Protein AF-A0A9W6S6W3-F1 (afdb_monomer_lite)

Foldseek 3Di:
DDPDPVVLVVQLVVVCVVFPSQVSVVVSVVVSVQLVVQLVVLVVVLVVLVVLLVLLVVQLVADACACDDDPHHHHHPDPVVSVVSVVVSVVSVVVSVVSVVCSVVSHGDDDQLDPVLVVCCVVVVVVVHDPVRSVVSSVVSNDDDDGDADPPDDAGDPQWGADPVGDIDGDTDDDPPPPVPPDPPDDDDDDDDDDDDDDDDDDDDDDDDDDDDDDDDDD

Sequence (219 aa):
MGHSTDTWAERKRDLTEESSSRWAGSITKATHDQWALSRRAQLAHIQGLKAGIATIAHRLSLPVGEKGTKGSAGGYHTRQEWFTKSRRLRVLEDRLSKEQADWEAGRVRVVRGGKRLARNRHNLQAAQLTEEQWQKRWKAKRWFLAADGESGKKYGNETIRVTPGGEVSPRWRVWPTKRPDRCGHQRRSPGRVAPGRARQPLRRASAVLLRPFRRRPAP

Organism: NCBI:txid478107

Secondary structure (DSSP, 8-state):
----HHHHHHHHHHHHHHS-HHHHHHHHHHHHHHHHHHHHHHHHHHHHHHHHHHHHHHHHHSPTTPPPPTTS--S-SSHHHHHHHHHHHHHHHHHHHHHHHHHHTT-----TT-HHHHHHTT-TTTTT--HHHHHHHHHHHH--------TT-TTB-SSEEE-TTS-EEE----------------------PPP------------------------

Structure (mmCIF, N/CA/C/O backbone):
data_AF-A0A9W6S6W3-F1
#
_entry.id   AF-A0A9W6S6W3-F1
#
loop_
_atom_site.group_PDB
_atom_site.id
_atom_site.type_symbol
_atom_site.label_atom_id
_atom_site.label_alt_id
_atom_site.label_comp_id
_atom_site.label_asym_id
_atom_site.label_entity_id
_atom_site.label_seq_id
_atom_site.pdbx_PDB_ins_code
_atom_site.Cartn_x
_atom_site.Cartn_y
_atom_site.Cartn_z
_atom_site.occupancy
_atom_site.B_iso_or_equiv
_atom_site.auth_seq_id
_atom_site.auth_comp_id
_atom_site.auth_asym_id
_atom_site.auth_atom_id
_atom_site.pdbx_PDB_model_num
ATOM 1 N N . MET A 1 1 ? -6.700 -16.241 -13.853 1.00 45.97 1 MET A N 1
ATOM 2 C CA . MET A 1 1 ? -5.478 -16.246 -14.688 1.00 45.97 1 MET A CA 1
ATOM 3 C C . MET A 1 1 ? -4.287 -16.425 -13.758 1.00 45.97 1 MET A C 1
ATOM 5 O O . MET A 1 1 ? -3.971 -15.503 -13.014 1.00 45.97 1 MET A O 1
ATOM 9 N N . GLY A 1 2 ? -3.712 -17.626 -13.698 1.00 53.78 2 GLY A N 1
ATOM 10 C CA . GLY A 1 2 ? -2.545 -17.888 -12.855 1.00 53.78 2 GLY A CA 1
ATOM 11 C C . GLY A 1 2 ? -1.307 -17.204 -13.433 1.00 53.78 2 GLY A C 1
ATOM 12 O O . GLY A 1 2 ? -1.063 -17.295 -14.630 1.00 53.78 2 GLY A O 1
ATOM 13 N N . HIS A 1 3 ? -0.535 -16.505 -12.603 1.00 63.94 3 HIS A N 1
ATOM 14 C CA . HIS A 1 3 ? 0.798 -16.032 -12.981 1.00 63.94 3 HIS A CA 1
ATOM 15 C C . HIS A 1 3 ? 1.775 -17.215 -12.887 1.00 63.94 3 HIS A C 1
ATOM 17 O O . HIS A 1 3 ? 2.410 -17.405 -11.854 1.00 63.94 3 HIS A O 1
ATOM 23 N N . SER A 1 4 ? 1.851 -18.036 -13.939 1.00 72.44 4 SER A N 1
ATOM 24 C CA . SER A 1 4 ? 2.804 -19.153 -14.054 1.00 72.44 4 SER A CA 1
ATOM 25 C C . SER A 1 4 ? 3.962 -18.818 -15.000 1.00 72.44 4 SER A C 1
ATOM 27 O O . SER A 1 4 ? 3.872 -17.888 -15.809 1.00 72.44 4 SER A O 1
ATOM 29 N N . THR A 1 5 ? 5.042 -19.597 -14.934 1.00 73.00 5 THR A N 1
ATOM 30 C CA . THR A 1 5 ? 6.170 -19.510 -15.876 1.00 73.00 5 THR A CA 1
ATOM 31 C C . THR A 1 5 ? 5.718 -19.724 -17.326 1.00 73.00 5 THR A C 1
ATOM 33 O O . THR A 1 5 ? 6.174 -19.009 -18.217 1.00 73.00 5 THR A O 1
ATOM 36 N N . ASP A 1 6 ? 4.750 -20.612 -17.560 1.00 79.94 6 ASP A N 1
ATOM 37 C CA . ASP A 1 6 ? 4.230 -20.911 -18.902 1.00 79.94 6 ASP A CA 1
ATOM 38 C C . ASP A 1 6 ? 3.478 -19.715 -19.497 1.00 79.94 6 ASP A C 1
ATOM 40 O O . ASP A 1 6 ? 3.786 -19.267 -20.602 1.00 79.94 6 ASP A O 1
ATOM 44 N N . THR A 1 7 ? 2.597 -19.084 -18.707 1.00 81.88 7 THR A N 1
ATOM 45 C CA . THR A 1 7 ? 1.906 -17.849 -19.128 1.00 81.88 7 THR A CA 1
ATOM 46 C C . THR A 1 7 ? 2.866 -16.675 -19.341 1.00 81.88 7 THR A C 1
ATOM 48 O O . THR A 1 7 ? 2.533 -15.695 -20.010 1.00 81.88 7 THR A O 1
ATOM 51 N N . TRP A 1 8 ? 4.059 -16.705 -18.739 1.00 83.12 8 TRP A N 1
ATOM 52 C CA . TRP A 1 8 ? 5.106 -15.719 -19.001 1.00 83.12 8 TRP A CA 1
ATOM 53 C C . TRP A 1 8 ? 5.819 -15.995 -20.330 1.00 83.12 8 TRP A C 1
ATOM 55 O O . TRP A 1 8 ? 6.020 -15.058 -21.106 1.00 83.12 8 TRP A O 1
ATOM 65 N N . ALA A 1 9 ? 6.144 -17.257 -20.617 1.00 84.69 9 ALA A N 1
ATOM 66 C CA . ALA A 1 9 ? 6.767 -17.664 -21.873 1.00 84.69 9 ALA A CA 1
ATOM 67 C C . ALA A 1 9 ? 5.857 -17.409 -23.086 1.00 84.69 9 ALA A C 1
ATOM 69 O O . ALA A 1 9 ? 6.333 -16.913 -24.105 1.00 84.69 9 ALA A O 1
ATOM 70 N N . GLU A 1 10 ? 4.558 -17.691 -22.969 1.00 87.00 10 GLU A N 1
ATOM 71 C CA . GLU A 1 10 ? 3.542 -17.353 -23.979 1.00 87.00 10 GLU A CA 1
ATOM 72 C C . GLU A 1 10 ? 3.511 -15.854 -24.263 1.00 87.00 10 GLU A C 1
ATOM 74 O O . GLU A 1 10 ? 3.856 -15.439 -25.363 1.00 87.00 10 GLU A O 1
ATOM 79 N N . ARG A 1 11 ? 3.272 -15.022 -23.241 1.00 86.81 11 ARG A N 1
ATOM 80 C CA . ARG A 1 11 ? 3.248 -13.560 -23.414 1.00 86.81 11 ARG A CA 1
ATOM 81 C C . ARG A 1 11 ? 4.536 -13.001 -24.008 1.00 86.81 11 ARG A C 1
ATOM 83 O O . ARG A 1 11 ? 4.498 -12.021 -24.743 1.00 86.81 11 ARG A O 1
ATOM 90 N N . LYS A 1 12 ? 5.693 -13.578 -23.664 1.00 87.44 12 LYS A N 1
ATOM 91 C CA . LYS A 1 12 ? 6.977 -13.166 -24.240 1.00 87.44 12 LYS A CA 1
ATOM 92 C C . LYS A 1 12 ? 7.072 -13.530 -25.723 1.00 87.44 12 LYS A C 1
ATOM 94 O O . LYS A 1 12 ? 7.634 -12.730 -26.469 1.00 87.44 12 LYS A O 1
ATOM 99 N N . ARG A 1 13 ? 6.569 -14.698 -26.141 1.00 87.50 13 ARG A N 1
ATOM 100 C CA . ARG A 1 13 ? 6.524 -15.099 -27.557 1.00 87.50 13 ARG A CA 1
ATOM 101 C C . ARG A 1 13 ? 5.662 -14.127 -28.356 1.00 87.50 13 ARG A C 1
ATOM 103 O O . ARG A 1 13 ? 6.197 -13.537 -29.286 1.00 87.50 13 ARG A O 1
ATOM 110 N N . ASP A 1 14 ? 4.447 -13.850 -27.895 1.00 88.06 14 ASP A N 1
ATOM 111 C CA . ASP A 1 14 ? 3.524 -12.914 -28.554 1.00 88.06 14 ASP A CA 1
ATOM 112 C C . ASP A 1 14 ? 4.157 -11.517 -28.699 1.00 88.06 14 ASP A C 1
ATOM 114 O O . ASP A 1 14 ? 4.234 -10.950 -29.784 1.00 88.06 14 ASP A O 1
ATOM 118 N N . LEU A 1 15 ? 4.748 -10.986 -27.619 1.00 86.88 15 LEU A N 1
ATOM 119 C CA . LEU A 1 15 ? 5.461 -9.700 -27.657 1.00 86.88 15 LEU A CA 1
ATOM 120 C C . LEU A 1 15 ? 6.693 -9.708 -28.570 1.00 86.88 15 LEU A C 1
ATOM 122 O O . LEU A 1 15 ? 7.121 -8.646 -29.018 1.00 86.88 15 LEU A O 1
ATOM 126 N N . THR A 1 16 ? 7.310 -10.866 -28.811 1.00 86.56 16 THR A N 1
ATOM 127 C CA . THR A 1 16 ? 8.470 -10.984 -29.708 1.00 86.56 16 THR A CA 1
ATOM 128 C C . THR A 1 16 ? 8.053 -10.937 -31.181 1.00 86.56 16 THR A C 1
ATOM 130 O O . THR A 1 16 ? 8.885 -10.612 -32.022 1.00 86.56 16 THR A O 1
ATOM 133 N N . GLU A 1 17 ? 6.788 -11.202 -31.514 1.00 86.31 17 GLU A N 1
ATOM 134 C CA . GLU A 1 17 ? 6.278 -10.998 -32.877 1.00 86.31 17 GLU A CA 1
ATOM 135 C C . GLU A 1 17 ? 6.187 -9.503 -33.219 1.00 86.31 17 GLU A C 1
ATOM 137 O O . GLU A 1 17 ? 6.491 -9.092 -34.337 1.00 86.31 17 GLU A O 1
ATOM 142 N N . GLU A 1 18 ? 5.851 -8.673 -32.229 1.00 82.06 18 GLU A N 1
ATOM 143 C CA . GLU A 1 18 ? 5.679 -7.223 -32.390 1.00 82.06 18 GLU A CA 1
ATOM 144 C C . GLU A 1 18 ? 6.928 -6.403 -32.010 1.00 82.06 18 GLU A C 1
ATOM 146 O O . GLU A 1 18 ? 7.019 -5.207 -32.295 1.00 82.06 18 GLU A O 1
ATOM 151 N N . SER A 1 19 ? 7.915 -7.014 -31.346 1.00 78.81 19 SER A N 1
ATOM 152 C CA . SER A 1 19 ? 9.103 -6.323 -30.827 1.00 78.81 19 SER A CA 1
ATOM 153 C C . SER A 1 19 ? 10.367 -7.182 -30.919 1.00 78.81 19 SER A C 1
ATOM 155 O O . SER A 1 19 ? 10.345 -8.318 -31.371 1.00 78.81 19 SER A O 1
ATOM 157 N N . SER A 1 20 ? 11.530 -6.656 -30.522 1.00 82.00 20 SER A N 1
ATOM 158 C CA . SER A 1 20 ? 12.716 -7.518 -30.423 1.00 82.00 20 SER A CA 1
ATOM 159 C C . SER A 1 20 ? 12.595 -8.456 -29.218 1.00 82.00 20 SER A C 1
ATOM 161 O O . SER A 1 20 ? 12.059 -8.076 -28.180 1.00 82.00 20 SER A O 1
ATOM 163 N N . SER A 1 21 ? 13.186 -9.650 -29.295 1.00 81.44 21 SER A N 1
ATOM 164 C CA . SER A 1 21 ? 13.196 -10.610 -28.178 1.00 81.44 21 SER A CA 1
ATOM 165 C C . SER A 1 21 ? 13.746 -10.025 -26.866 1.00 81.44 21 SER A C 1
ATOM 167 O O . SER A 1 21 ? 13.316 -10.415 -25.776 1.00 81.44 21 SER A O 1
ATOM 169 N N . ARG A 1 22 ? 14.674 -9.056 -26.950 1.00 80.38 22 ARG A N 1
ATOM 170 C CA . ARG A 1 22 ? 15.220 -8.335 -25.787 1.00 80.38 22 ARG A CA 1
ATOM 171 C C . ARG A 1 22 ? 14.226 -7.314 -25.225 1.00 80.38 22 ARG A C 1
ATOM 173 O O . ARG A 1 22 ? 14.094 -7.235 -24.005 1.00 80.38 22 ARG A O 1
ATOM 180 N N . TRP A 1 23 ? 13.504 -6.583 -26.080 1.00 80.88 23 TRP A N 1
ATOM 181 C CA . TRP A 1 23 ? 12.414 -5.693 -25.654 1.00 80.88 23 TRP A CA 1
ATOM 182 C C . TRP A 1 23 ? 11.272 -6.488 -25.015 1.00 80.88 23 TRP A C 1
ATOM 184 O O . TRP A 1 23 ? 10.887 -6.189 -23.884 1.00 80.88 23 TRP A O 1
ATOM 194 N N . ALA A 1 24 ? 10.817 -7.562 -25.664 1.00 85.62 24 ALA A N 1
ATOM 195 C CA . ALA A 1 24 ? 9.819 -8.481 -25.122 1.00 85.62 24 ALA A CA 1
ATOM 196 C C . ALA A 1 24 ? 10.246 -9.058 -23.760 1.00 85.62 24 ALA A C 1
ATOM 198 O O . ALA A 1 24 ? 9.473 -9.061 -22.798 1.00 85.62 24 ALA A O 1
ATOM 199 N N . GLY A 1 25 ? 11.504 -9.496 -23.639 1.00 85.88 25 GLY A N 1
ATOM 200 C CA . GLY A 1 25 ? 12.071 -9.976 -22.378 1.00 85.88 25 GLY A CA 1
ATOM 201 C C . GLY A 1 25 ? 12.041 -8.921 -21.269 1.00 85.88 25 GLY A C 1
ATOM 202 O O . GLY A 1 25 ? 11.550 -9.200 -20.177 1.00 85.88 25 GLY A O 1
ATOM 203 N N . SER A 1 26 ? 12.504 -7.701 -21.550 1.00 83.12 26 SER A N 1
ATOM 204 C CA . SER A 1 26 ? 12.528 -6.627 -20.550 1.00 83.12 26 SER A CA 1
ATOM 205 C C . SER A 1 26 ? 11.123 -6.193 -20.112 1.00 83.12 26 SER A C 1
ATOM 207 O O . SER A 1 26 ? 10.868 -6.059 -18.914 1.00 83.12 26 SER A O 1
ATOM 209 N N . ILE A 1 27 ? 10.186 -6.042 -21.054 1.00 83.88 27 ILE A N 1
ATOM 210 C CA . ILE A 1 27 ? 8.799 -5.638 -20.770 1.00 83.88 27 ILE A CA 1
ATOM 211 C C . ILE A 1 27 ? 8.088 -6.687 -19.910 1.00 83.88 27 ILE A C 1
ATOM 213 O O . ILE A 1 27 ? 7.445 -6.352 -18.907 1.00 83.88 27 ILE A O 1
ATOM 217 N N . THR A 1 28 ? 8.200 -7.963 -20.287 1.00 87.50 28 THR A N 1
ATOM 218 C CA . THR A 1 28 ? 7.535 -9.048 -19.556 1.00 87.50 28 THR A CA 1
ATOM 219 C C . THR A 1 28 ? 8.124 -9.237 -18.161 1.00 87.50 28 THR A C 1
ATOM 221 O O . THR A 1 28 ? 7.353 -9.379 -17.211 1.00 87.50 28 THR A O 1
ATOM 224 N N . LYS A 1 29 ? 9.454 -9.143 -18.010 1.00 85.38 29 LYS A N 1
ATOM 225 C CA . LYS A 1 29 ? 10.137 -9.151 -16.707 1.00 85.38 29 LYS A CA 1
ATOM 226 C C . LYS A 1 29 ? 9.676 -7.993 -15.824 1.00 85.38 29 LYS A C 1
ATOM 228 O O . LYS A 1 29 ? 9.186 -8.232 -14.728 1.00 85.38 29 LYS A O 1
ATOM 233 N N . ALA A 1 30 ? 9.715 -6.756 -16.325 1.00 85.38 30 ALA A N 1
ATOM 234 C CA . ALA A 1 30 ? 9.278 -5.583 -15.565 1.0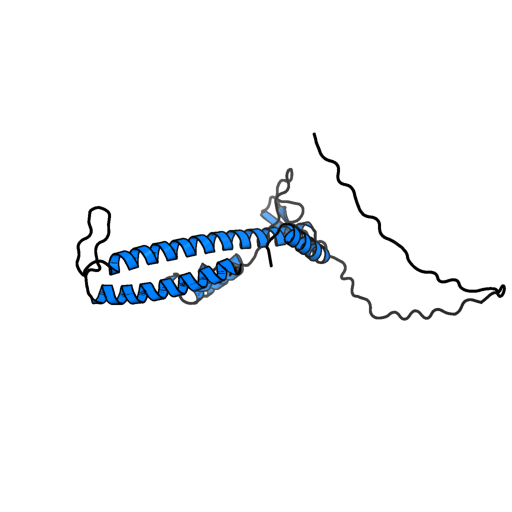0 85.38 30 ALA A CA 1
ATOM 235 C C . ALA A 1 30 ? 7.813 -5.696 -15.104 1.00 85.38 30 ALA A C 1
ATOM 237 O O . ALA A 1 30 ? 7.475 -5.348 -13.973 1.00 85.38 30 ALA A O 1
ATOM 238 N N . THR A 1 31 ? 6.938 -6.225 -15.964 1.00 85.75 31 THR A N 1
ATOM 239 C CA . THR A 1 31 ? 5.526 -6.458 -15.626 1.00 85.75 31 THR A CA 1
ATOM 240 C C . THR A 1 31 ? 5.365 -7.556 -14.571 1.00 85.75 31 THR A C 1
ATOM 242 O O . THR A 1 31 ? 4.546 -7.416 -13.660 1.00 85.75 31 THR A O 1
ATOM 245 N N . HIS A 1 32 ? 6.145 -8.636 -14.668 1.00 87.31 32 HIS A N 1
ATOM 246 C CA . HIS A 1 32 ? 6.160 -9.721 -13.688 1.00 87.31 32 HIS A CA 1
ATOM 247 C C . HIS A 1 32 ? 6.656 -9.238 -12.318 1.00 87.31 32 HIS A C 1
ATOM 249 O O . HIS A 1 32 ? 5.969 -9.431 -11.314 1.00 87.31 32 HIS A O 1
ATOM 255 N N . ASP A 1 33 ? 7.784 -8.528 -12.282 1.00 87.19 33 ASP A N 1
ATOM 256 C CA . ASP A 1 33 ? 8.361 -7.962 -11.061 1.00 87.19 33 ASP A CA 1
ATOM 257 C C . ASP A 1 33 ? 7.391 -6.983 -10.395 1.00 87.19 33 ASP A C 1
ATOM 259 O O . ASP A 1 33 ? 7.177 -7.023 -9.179 1.00 87.19 33 ASP A O 1
ATOM 263 N N . GLN A 1 34 ? 6.733 -6.138 -11.195 1.00 87.25 34 GLN A N 1
ATOM 264 C CA . GLN A 1 34 ? 5.721 -5.211 -10.701 1.00 87.25 34 GLN A CA 1
ATOM 265 C C . GLN A 1 34 ? 4.516 -5.948 -10.102 1.00 87.25 34 GLN A C 1
ATOM 267 O O . GLN A 1 34 ? 3.988 -5.517 -9.068 1.00 87.25 34 GLN A O 1
ATOM 272 N N . TRP A 1 35 ? 4.078 -7.053 -10.710 1.00 88.81 35 TRP A N 1
ATOM 273 C CA . TRP A 1 35 ? 3.018 -7.892 -10.155 1.00 88.81 35 TRP A CA 1
ATOM 274 C C . TRP A 1 35 ? 3.447 -8.521 -8.822 1.00 88.81 35 TRP A C 1
ATOM 276 O O . TRP A 1 35 ? 2.745 -8.361 -7.821 1.00 88.81 35 TRP A O 1
ATOM 286 N N . ALA A 1 36 ? 4.629 -9.142 -8.768 1.00 89.69 36 ALA A N 1
ATOM 287 C CA . ALA A 1 36 ? 5.157 -9.795 -7.569 1.00 89.69 36 ALA A CA 1
ATOM 288 C C . ALA A 1 36 ? 5.360 -8.805 -6.409 1.00 89.69 36 ALA A C 1
ATOM 290 O O . ALA A 1 36 ? 5.004 -9.082 -5.259 1.00 89.69 36 ALA A O 1
ATOM 291 N N . LEU A 1 37 ? 5.887 -7.613 -6.701 1.00 90.56 37 LEU A N 1
ATOM 292 C CA . LEU A 1 37 ? 5.983 -6.519 -5.737 1.00 90.56 37 LEU A CA 1
ATOM 293 C C . LEU A 1 37 ? 4.599 -6.097 -5.228 1.00 90.56 37 LEU A C 1
ATOM 295 O O . LEU A 1 37 ? 4.415 -5.916 -4.025 1.00 90.56 37 LEU A O 1
ATOM 299 N N . SER A 1 38 ? 3.618 -5.970 -6.125 1.00 90.56 38 SER A N 1
ATOM 300 C CA . SER A 1 38 ? 2.258 -5.558 -5.754 1.00 90.56 38 SER A CA 1
ATOM 301 C C . SER A 1 38 ? 1.567 -6.595 -4.868 1.00 90.56 38 SER A C 1
ATOM 303 O O . SER A 1 38 ? 0.896 -6.209 -3.914 1.00 90.56 38 SER A O 1
ATOM 305 N N . ARG A 1 39 ? 1.782 -7.894 -5.117 1.00 92.50 39 ARG A N 1
ATOM 306 C CA . ARG A 1 39 ? 1.299 -8.973 -4.242 1.00 92.50 39 ARG A CA 1
ATOM 307 C C . ARG A 1 39 ? 1.917 -8.873 -2.848 1.00 92.50 39 ARG A C 1
ATOM 309 O O . ARG A 1 39 ? 1.190 -8.801 -1.863 1.00 92.50 39 ARG A O 1
ATOM 316 N N . ARG A 1 40 ? 3.244 -8.768 -2.739 1.00 93.88 40 ARG A N 1
ATOM 317 C CA . ARG A 1 40 ? 3.905 -8.617 -1.428 1.00 93.88 40 ARG A CA 1
ATOM 318 C C . ARG A 1 40 ? 3.392 -7.397 -0.657 1.00 93.88 40 ARG A C 1
ATOM 320 O O . ARG A 1 40 ? 3.101 -7.497 0.531 1.00 93.88 40 ARG A O 1
ATOM 327 N N . ALA A 1 41 ? 3.216 -6.266 -1.341 1.00 92.50 41 ALA A N 1
ATOM 328 C CA . ALA A 1 41 ? 2.668 -5.056 -0.735 1.00 92.50 41 ALA A CA 1
ATOM 329 C C . ALA A 1 41 ? 1.204 -5.219 -0.284 1.00 92.50 41 ALA A C 1
ATOM 331 O O . ALA A 1 41 ? 0.838 -4.713 0.776 1.00 92.50 41 ALA A O 1
ATOM 332 N N . GLN A 1 42 ? 0.371 -5.922 -1.060 1.00 94.25 42 GLN A N 1
ATOM 333 C CA . GLN A 1 42 ? -1.016 -6.222 -0.693 1.00 94.25 42 GLN A CA 1
ATOM 334 C C . GLN A 1 42 ? -1.078 -7.094 0.564 1.00 94.25 42 GLN A C 1
ATOM 336 O O . GLN A 1 42 ? -1.805 -6.762 1.497 1.00 94.25 42 GLN A O 1
ATOM 341 N N . LEU A 1 43 ? -0.256 -8.145 0.638 1.00 95.94 43 LEU A N 1
ATOM 342 C CA . LEU A 1 43 ? -0.178 -9.000 1.821 1.00 95.94 43 LEU A CA 1
ATOM 343 C C . LEU A 1 43 ? 0.262 -8.209 3.060 1.00 95.94 43 LEU A C 1
ATOM 345 O O . LEU A 1 43 ? -0.381 -8.294 4.102 1.00 95.94 43 LEU A O 1
ATOM 349 N N . ALA A 1 44 ? 1.305 -7.383 2.942 1.00 96.62 44 ALA A N 1
ATOM 350 C CA . ALA A 1 44 ? 1.743 -6.516 4.036 1.00 96.62 44 ALA A CA 1
ATOM 351 C C . ALA A 1 44 ? 0.637 -5.541 4.482 1.00 96.62 44 ALA A C 1
ATOM 353 O O . ALA A 1 44 ? 0.461 -5.300 5.677 1.00 96.62 44 ALA A O 1
ATOM 354 N N . HIS A 1 45 ? -0.151 -5.011 3.540 1.00 95.75 45 HIS A N 1
ATOM 355 C CA . HIS A 1 45 ? -1.288 -4.151 3.860 1.00 95.75 45 HIS A CA 1
ATOM 356 C C . HIS A 1 45 ? -2.380 -4.896 4.637 1.00 95.75 45 HIS A C 1
ATOM 358 O O . HIS A 1 45 ? -2.860 -4.370 5.640 1.00 95.75 45 HIS A O 1
ATOM 364 N N . ILE A 1 46 ? -2.723 -6.117 4.216 1.00 97.56 46 ILE A N 1
ATOM 365 C CA . ILE A 1 46 ? -3.670 -6.996 4.917 1.00 97.56 46 ILE A CA 1
ATOM 366 C C . ILE A 1 46 ? -3.197 -7.254 6.350 1.00 97.56 46 ILE A C 1
ATOM 368 O O . ILE A 1 46 ? -3.982 -7.103 7.285 1.00 97.56 46 ILE A O 1
ATOM 372 N N . GLN A 1 47 ? -1.915 -7.573 6.547 1.00 98.19 47 GLN A N 1
ATOM 373 C CA . GLN A 1 47 ? -1.365 -7.788 7.889 1.00 98.19 47 GLN A CA 1
ATOM 374 C C . GLN A 1 47 ? -1.433 -6.520 8.750 1.00 98.19 47 GLN A C 1
ATOM 376 O O . GLN A 1 47 ? -1.843 -6.581 9.907 1.00 98.19 47 GLN A O 1
ATOM 381 N N . GLY A 1 48 ? -1.128 -5.353 8.175 1.00 98.12 48 GLY A N 1
ATOM 382 C CA . GLY A 1 48 ? -1.286 -4.072 8.867 1.00 98.12 48 GLY A CA 1
ATOM 383 C C . GLY A 1 48 ? -2.738 -3.769 9.262 1.00 98.12 48 GLY A C 1
ATOM 384 O O . GLY A 1 48 ? -2.980 -3.259 10.356 1.00 98.12 48 GLY A O 1
ATOM 385 N N . LEU A 1 49 ? -3.713 -4.108 8.409 1.00 98.38 49 LEU A N 1
ATOM 386 C CA . LEU A 1 49 ? -5.139 -3.977 8.729 1.00 98.38 49 LEU A CA 1
ATOM 387 C C . LEU A 1 49 ? -5.539 -4.908 9.876 1.00 98.38 49 LEU A C 1
ATOM 389 O O . LEU A 1 49 ? -6.161 -4.441 10.827 1.00 98.38 49 LEU A O 1
ATOM 393 N N . LYS A 1 50 ? -5.137 -6.185 9.826 1.00 98.50 50 LYS A N 1
ATOM 394 C CA . LYS A 1 50 ? -5.397 -7.165 10.894 1.00 98.50 50 LYS A CA 1
ATOM 395 C C . LYS A 1 50 ? -4.822 -6.711 12.234 1.00 98.50 50 LYS A C 1
ATOM 397 O O . LYS A 1 50 ? -5.542 -6.709 13.227 1.00 98.50 50 LYS A O 1
ATOM 402 N N . ALA A 1 51 ? -3.567 -6.259 12.252 1.00 98.06 51 ALA A N 1
ATOM 403 C CA . ALA A 1 51 ? -2.935 -5.733 13.460 1.00 98.06 51 ALA A CA 1
ATOM 404 C C . ALA A 1 51 ? -3.688 -4.509 14.010 1.00 98.06 51 ALA A C 1
ATOM 406 O O . ALA A 1 51 ? -4.000 -4.454 15.197 1.00 98.06 51 ALA A O 1
ATOM 407 N N . GLY A 1 52 ? -4.051 -3.556 13.144 1.00 97.69 52 GLY A N 1
ATOM 408 C CA . GLY A 1 52 ? -4.808 -2.369 13.546 1.00 97.69 52 GLY A CA 1
ATOM 409 C C . GLY A 1 52 ? -6.206 -2.684 14.093 1.00 97.69 52 GLY A C 1
ATOM 410 O O . GLY A 1 52 ? -6.627 -2.064 15.069 1.00 97.69 52 GLY A O 1
ATOM 411 N N . ILE A 1 53 ? -6.906 -3.650 13.489 1.00 98.38 53 ILE A N 1
ATOM 412 C CA . ILE A 1 53 ? -8.193 -4.172 13.972 1.00 98.38 53 ILE A CA 1
ATOM 413 C C . ILE A 1 53 ? -8.011 -4.797 15.352 1.00 98.38 53 ILE A C 1
ATOM 415 O O . ILE A 1 53 ? -8.714 -4.401 16.274 1.00 98.38 53 ILE A O 1
ATOM 419 N N . ALA A 1 54 ? -7.035 -5.694 15.518 1.00 97.75 54 ALA A N 1
ATOM 420 C CA . ALA A 1 54 ? -6.770 -6.361 16.790 1.00 97.75 54 ALA A CA 1
ATOM 421 C C . ALA A 1 54 ? -6.481 -5.354 17.916 1.00 97.75 54 ALA A C 1
ATOM 423 O O . ALA A 1 54 ? -7.069 -5.446 18.991 1.00 97.75 54 ALA A O 1
ATOM 424 N N . THR A 1 55 ? -5.647 -4.339 17.656 1.00 96.50 55 THR A N 1
ATOM 425 C CA . THR A 1 55 ? -5.358 -3.283 18.637 1.00 96.50 55 THR A CA 1
ATOM 426 C C . THR A 1 55 ? -6.608 -2.496 19.030 1.00 96.50 55 THR A C 1
ATOM 428 O O . THR A 1 55 ? -6.814 -2.224 20.211 1.00 96.50 55 THR A O 1
ATOM 431 N N . ILE A 1 56 ? -7.437 -2.092 18.062 1.00 96.88 56 ILE A N 1
ATOM 432 C CA . ILE A 1 56 ? -8.639 -1.300 18.357 1.00 96.88 56 ILE A CA 1
ATOM 433 C C . ILE A 1 56 ? -9.685 -2.159 19.068 1.00 96.88 56 ILE A C 1
ATOM 435 O O . ILE A 1 56 ? -10.228 -1.715 20.072 1.00 96.88 56 ILE A O 1
ATOM 439 N N . ALA A 1 57 ? -9.936 -3.378 18.590 1.00 97.25 57 ALA A N 1
ATOM 440 C CA . ALA A 1 57 ? -10.890 -4.303 19.193 1.00 97.25 57 ALA A CA 1
ATOM 441 C C . ALA A 1 57 ? -10.528 -4.606 20.653 1.00 97.25 57 ALA A C 1
ATOM 443 O O . ALA A 1 57 ? -11.384 -4.487 21.525 1.00 97.25 57 ALA A O 1
ATOM 444 N N . HIS A 1 58 ? -9.249 -4.883 20.930 1.00 95.50 58 HIS A N 1
ATOM 445 C CA . HIS A 1 58 ? -8.770 -5.099 22.293 1.00 95.50 58 HIS A CA 1
ATOM 446 C C . HIS A 1 58 ? -9.006 -3.879 23.193 1.00 95.50 58 HIS A C 1
ATOM 448 O O . HIS A 1 58 ? -9.538 -4.001 24.288 1.00 95.50 58 HIS A O 1
ATOM 454 N N . ARG A 1 59 ? -8.679 -2.668 22.729 1.00 96.69 59 ARG A N 1
ATOM 455 C CA . ARG A 1 59 ? -8.906 -1.458 23.536 1.00 96.69 59 ARG A CA 1
ATOM 456 C C . ARG A 1 59 ? -10.385 -1.109 23.715 1.00 96.69 59 ARG A C 1
ATOM 458 O O . ARG A 1 59 ? -10.725 -0.440 24.683 1.00 96.69 59 ARG A O 1
ATOM 465 N N . LEU A 1 60 ? -11.256 -1.519 22.790 1.00 96.62 60 LEU A N 1
ATOM 466 C CA . LEU A 1 60 ? -12.705 -1.329 22.909 1.00 96.62 60 LEU A CA 1
ATOM 467 C C . LEU A 1 60 ? -13.348 -2.296 23.908 1.00 96.62 60 LEU A C 1
ATOM 469 O O . LEU A 1 60 ? -14.389 -1.938 24.456 1.00 96.62 60 LEU A O 1
ATOM 473 N N . SER A 1 61 ? -12.761 -3.480 24.137 1.00 95.50 61 SER A N 1
ATOM 474 C CA . SER A 1 61 ? -13.270 -4.453 25.117 1.00 95.50 61 SER A CA 1
ATOM 475 C C . SER A 1 61 ? -12.959 -4.081 26.569 1.00 95.50 61 SER A C 1
ATOM 477 O O . SER A 1 61 ? -13.541 -4.658 27.480 1.00 95.50 61 SER A O 1
ATOM 479 N N . LEU A 1 62 ? -12.045 -3.136 26.785 1.00 96.12 62 LEU A N 1
ATOM 480 C CA . LEU A 1 62 ? -11.678 -2.617 28.101 1.00 96.12 62 LEU A CA 1
ATOM 481 C C . LEU A 1 62 ? -12.619 -1.472 28.524 1.00 96.12 62 LEU A C 1
ATOM 483 O O . LEU A 1 62 ? -13.017 -0.671 27.665 1.00 96.12 62 LEU A O 1
ATOM 487 N N . PRO A 1 63 ? -12.969 -1.336 29.820 1.00 95.06 63 PRO A N 1
ATOM 488 C CA . PRO A 1 63 ? -13.714 -0.189 30.319 1.00 95.06 63 PRO A CA 1
ATOM 489 C C . PRO A 1 63 ? -13.096 1.158 29.926 1.00 95.06 63 PRO A C 1
ATOM 491 O O . PRO A 1 63 ? -11.880 1.356 29.892 1.00 95.06 63 PRO A O 1
ATOM 494 N N . VAL A 1 64 ? -13.965 2.127 29.640 1.00 95.44 64 VAL A N 1
ATOM 495 C CA . VAL A 1 64 ? -13.545 3.496 29.317 1.00 95.44 64 VAL A CA 1
ATOM 496 C C . VAL A 1 64 ? -12.797 4.093 30.510 1.00 95.44 64 VAL A C 1
ATOM 498 O O . VAL A 1 64 ? -13.284 4.054 31.636 1.00 95.44 64 VAL A O 1
ATOM 501 N N . GLY A 1 65 ? -11.625 4.668 30.248 1.00 92.62 65 GLY A N 1
ATOM 502 C CA . GLY A 1 65 ? -10.744 5.242 31.262 1.00 92.62 65 GLY A CA 1
ATOM 503 C C . GLY A 1 65 ? -9.845 4.229 31.976 1.00 92.62 65 GLY A C 1
ATOM 504 O O . GLY A 1 65 ? -9.013 4.649 32.781 1.00 92.62 65 GLY A O 1
ATOM 505 N N . GLU A 1 66 ? -9.959 2.928 31.679 1.00 93.19 66 GLU A N 1
ATOM 506 C CA . GLU A 1 66 ? -9.071 1.924 32.263 1.00 93.19 66 GLU A CA 1
ATOM 507 C C . GLU A 1 66 ? -7.619 2.190 31.855 1.00 93.19 66 GLU A C 1
ATOM 509 O O . GLU A 1 66 ? -7.283 2.322 30.672 1.00 93.19 66 GLU A O 1
ATOM 514 N N . LYS A 1 67 ? -6.742 2.278 32.856 1.00 92.00 67 LYS A N 1
ATOM 515 C CA . LYS A 1 67 ? -5.315 2.495 32.635 1.00 92.00 67 LYS A CA 1
ATOM 516 C C . LYS A 1 67 ? -4.670 1.210 32.129 1.00 92.00 67 LYS A C 1
ATOM 518 O O . LYS A 1 67 ? -4.924 0.127 32.637 1.00 92.00 67 LYS A O 1
ATOM 523 N N . GLY A 1 68 ? -3.797 1.358 31.140 1.00 91.06 68 GLY A N 1
ATOM 524 C CA . GLY A 1 68 ? -2.974 0.254 30.661 1.00 91.06 68 GLY A CA 1
ATOM 525 C C . GLY A 1 68 ? -1.954 -0.204 31.701 1.00 91.06 68 GLY A C 1
ATOM 526 O O . GLY A 1 68 ? -1.575 0.553 32.597 1.00 91.06 68 GLY A O 1
ATOM 527 N N . THR A 1 69 ? -1.473 -1.432 31.547 1.00 90.00 69 THR A N 1
ATOM 528 C CA . THR A 1 69 ? -0.343 -1.965 32.316 1.00 90.00 69 THR A CA 1
ATOM 529 C C . THR A 1 69 ? 0.974 -1.697 31.584 1.00 90.00 69 THR A C 1
ATOM 531 O O . THR A 1 69 ? 0.996 -1.211 30.450 1.00 90.00 69 THR A O 1
ATOM 534 N N . LYS A 1 70 ? 2.110 -1.994 32.226 1.00 84.12 70 LYS A N 1
ATOM 535 C CA . LYS A 1 70 ? 3.442 -1.768 31.650 1.00 84.12 70 LYS A CA 1
ATOM 536 C C . LYS A 1 70 ? 3.629 -2.634 30.390 1.00 84.12 70 LYS A C 1
ATOM 538 O O . LYS A 1 70 ? 3.987 -3.800 30.482 1.00 84.12 70 LYS A O 1
ATOM 543 N N . GLY A 1 71 ? 3.357 -2.050 29.221 1.00 81.19 71 GLY A N 1
ATOM 544 C CA . GLY A 1 71 ? 3.468 -2.698 27.908 1.00 81.19 71 GLY A CA 1
ATOM 545 C C . GLY A 1 71 ? 2.145 -2.940 27.172 1.00 81.19 71 GLY A C 1
ATOM 546 O O . GLY A 1 71 ? 2.188 -3.297 25.998 1.00 81.19 71 GLY A O 1
ATOM 547 N N . SER A 1 72 ? 0.987 -2.700 27.798 1.00 85.31 72 SER A N 1
ATOM 548 C CA . SER A 1 72 ? -0.327 -2.862 27.155 1.00 85.31 72 SER A CA 1
ATOM 549 C C . SER A 1 72 ? -1.156 -1.591 27.266 1.00 85.31 72 SER A C 1
ATOM 551 O O . SER A 1 72 ? -1.277 -0.999 28.336 1.00 85.31 72 SER A O 1
ATOM 553 N N . ALA A 1 73 ? -1.739 -1.155 26.150 1.00 89.00 73 ALA A N 1
ATOM 554 C CA . ALA A 1 73 ? -2.626 -0.000 26.150 1.00 89.00 73 ALA A CA 1
ATOM 555 C C . ALA A 1 73 ? -3.950 -0.351 26.840 1.00 89.00 73 ALA A C 1
ATOM 557 O O . ALA A 1 73 ? -4.567 -1.355 26.501 1.00 89.00 73 ALA A O 1
ATOM 558 N N . GLY A 1 74 ? -4.393 0.503 27.763 1.00 93.31 74 GLY A N 1
ATOM 559 C CA . GLY A 1 74 ? -5.703 0.376 28.396 1.00 93.31 74 GLY A CA 1
ATOM 560 C C . GLY A 1 74 ? -6.848 0.806 27.477 1.00 93.31 74 GLY A C 1
ATOM 561 O O . GLY A 1 74 ? -6.660 1.067 26.275 1.00 93.31 74 GLY A O 1
ATOM 562 N N . GLY A 1 75 ? -8.035 0.928 28.066 1.00 95.56 75 GLY A N 1
ATOM 563 C CA . GLY A 1 75 ? -9.223 1.439 27.394 1.00 95.56 75 GLY A CA 1
ATOM 564 C C . GLY A 1 75 ? -9.025 2.835 26.793 1.00 95.56 75 GLY A C 1
ATOM 565 O O . GLY A 1 75 ? -8.011 3.518 26.980 1.00 95.56 75 GLY A O 1
ATOM 566 N N . TYR A 1 76 ? -9.989 3.276 25.990 1.00 96.19 76 TYR A N 1
ATOM 567 C CA . TYR A 1 76 ? -10.000 4.661 25.507 1.00 96.19 76 TYR A CA 1
ATOM 568 C C . TYR A 1 76 ? -10.342 5.634 26.635 1.00 96.19 76 TYR A C 1
ATOM 570 O O . TYR A 1 76 ? -11.077 5.278 27.553 1.00 96.19 76 TYR A O 1
ATOM 578 N N . HIS A 1 77 ? -9.822 6.862 26.566 1.00 92.88 77 HIS A N 1
ATOM 579 C CA . HIS A 1 77 ? -9.916 7.807 27.684 1.00 92.88 77 HIS A CA 1
ATOM 580 C C . HIS A 1 77 ? -11.340 8.316 27.912 1.00 92.88 77 HIS A C 1
ATOM 582 O O . HIS A 1 77 ? -11.738 8.557 29.047 1.00 92.88 77 HIS A O 1
ATOM 588 N N . THR A 1 78 ? -12.114 8.486 26.838 1.00 96.62 78 THR A N 1
ATOM 589 C CA . THR A 1 78 ? -13.468 9.045 26.894 1.00 96.62 78 THR A CA 1
ATOM 590 C C . THR A 1 78 ? -14.450 8.210 26.080 1.00 96.62 78 THR A C 1
ATOM 592 O O . THR A 1 78 ? -14.072 7.514 25.134 1.00 96.62 78 THR A O 1
ATOM 595 N N . ARG A 1 79 ? -15.749 8.325 26.396 1.00 96.25 79 ARG A N 1
ATOM 596 C CA . ARG A 1 79 ? -16.815 7.683 25.604 1.00 96.25 79 ARG A CA 1
ATOM 597 C C . ARG A 1 79 ? -16.845 8.189 24.159 1.00 96.25 79 ARG A C 1
ATOM 599 O O . ARG A 1 79 ? -17.124 7.417 23.247 1.00 96.25 79 ARG A O 1
ATOM 606 N N . GLN A 1 80 ? -16.524 9.464 23.933 1.00 97.06 80 GLN A N 1
ATOM 607 C CA . GLN A 1 80 ? -16.461 10.042 22.588 1.00 97.06 80 GLN A CA 1
ATOM 608 C C . GLN A 1 80 ? -15.305 9.452 21.767 1.00 97.06 80 GLN A C 1
ATOM 610 O O . GLN A 1 80 ? -15.483 9.134 20.584 1.00 97.06 80 GLN A O 1
ATOM 615 N N . GLU A 1 81 ? -14.130 9.274 22.383 1.00 96.75 81 GLU A N 1
ATOM 616 C CA . GLU A 1 81 ? -13.011 8.586 21.739 1.00 96.75 81 GLU A CA 1
ATOM 617 C C . GLU A 1 81 ? -13.396 7.135 21.434 1.00 96.75 81 GLU A C 1
ATOM 619 O O . GLU A 1 81 ? -13.262 6.707 20.287 1.00 96.75 81 GLU A O 1
ATOM 624 N N . TRP A 1 82 ? -13.961 6.420 22.411 1.00 97.31 82 TRP A N 1
ATOM 625 C CA . TRP A 1 82 ? -14.447 5.049 22.242 1.00 97.31 82 TRP A CA 1
ATOM 626 C C . TRP A 1 82 ? -15.411 4.931 21.050 1.00 97.31 82 TRP A C 1
ATOM 628 O O . TRP A 1 82 ? -15.188 4.118 20.154 1.00 97.31 82 TRP A O 1
ATOM 638 N N . PHE A 1 83 ? -16.413 5.812 20.953 1.00 97.19 83 PHE A N 1
ATOM 639 C CA . PHE A 1 83 ? -17.386 5.813 19.852 1.00 97.19 83 PHE A CA 1
ATOM 640 C C . PHE A 1 83 ? -16.748 6.116 18.487 1.00 97.19 83 PHE A C 1
ATOM 642 O O . PHE A 1 83 ? -17.102 5.545 17.455 1.00 97.19 83 PHE A O 1
ATOM 649 N N . THR A 1 84 ? -15.763 7.011 18.449 1.00 98.00 84 THR A N 1
ATOM 650 C CA . THR A 1 84 ? -15.017 7.285 17.214 1.00 98.00 84 THR A CA 1
ATOM 651 C C . THR A 1 84 ? -14.197 6.066 16.786 1.00 98.00 84 THR A C 1
ATOM 653 O O . THR A 1 84 ? -14.096 5.760 15.594 1.00 98.00 84 THR A O 1
ATOM 656 N N . LYS A 1 85 ? -13.624 5.342 17.750 1.00 97.38 85 LYS A N 1
ATOM 657 C CA . LYS A 1 85 ? -12.795 4.160 17.505 1.00 97.38 85 LYS A CA 1
ATOM 658 C C . LYS A 1 85 ? -13.625 2.935 17.137 1.00 97.38 85 LYS A C 1
ATOM 660 O O . LYS A 1 85 ? -13.185 2.202 16.258 1.00 97.38 85 LYS A O 1
ATOM 665 N N . SER A 1 86 ? -14.827 2.765 17.686 1.00 97.31 86 SER A N 1
ATOM 666 C CA . SER A 1 86 ? -15.757 1.706 17.269 1.00 97.31 86 SER A CA 1
ATOM 667 C C . SER A 1 86 ? -16.204 1.886 15.816 1.00 97.31 86 SER A C 1
ATOM 669 O O . SER A 1 86 ? -16.148 0.946 15.026 1.00 97.31 86 SER A O 1
ATOM 671 N N . ARG A 1 87 ? -16.506 3.120 15.389 1.00 98.12 87 ARG A N 1
ATOM 672 C CA . ARG A 1 87 ? -16.768 3.407 13.967 1.00 98.12 87 ARG A CA 1
ATOM 673 C C . ARG A 1 87 ? -15.540 3.162 13.091 1.00 98.12 87 ARG A C 1
ATOM 675 O O . ARG A 1 87 ? -15.650 2.589 12.008 1.00 98.12 87 ARG A O 1
ATOM 682 N N . ARG A 1 88 ? -14.351 3.558 13.559 1.00 97.88 88 ARG A N 1
ATOM 683 C CA . ARG A 1 88 ? -13.095 3.276 12.848 1.00 97.88 88 ARG A CA 1
ATOM 684 C C . ARG A 1 88 ? -12.841 1.774 12.714 1.00 97.88 88 ARG A C 1
ATOM 686 O O . ARG A 1 88 ? -12.351 1.376 11.660 1.00 97.88 88 ARG A O 1
ATOM 693 N N . LEU A 1 89 ? -13.151 0.970 13.733 1.00 98.25 89 LEU A N 1
ATOM 694 C CA . LEU A 1 89 ? -13.023 -0.487 13.686 1.00 98.25 89 LEU A CA 1
ATOM 695 C C . LEU A 1 89 ? -13.814 -1.040 12.502 1.00 98.25 89 LEU A C 1
ATOM 697 O O . LEU A 1 89 ? -13.224 -1.693 11.644 1.00 98.25 89 LEU A O 1
ATOM 701 N N . ARG A 1 90 ? -15.091 -0.659 12.379 1.00 98.19 90 ARG A N 1
ATOM 702 C CA . ARG A 1 90 ? -15.939 -1.125 11.279 1.00 98.19 90 ARG A CA 1
ATOM 703 C C . ARG A 1 90 ? -15.375 -0.773 9.902 1.00 98.19 90 ARG A C 1
ATOM 705 O O . ARG A 1 90 ? -15.289 -1.618 9.019 1.00 98.19 90 ARG A O 1
ATOM 712 N N . VAL A 1 91 ? -14.891 0.459 9.740 1.00 98.25 91 VAL A N 1
ATOM 713 C CA . VAL A 1 91 ? -14.246 0.898 8.490 1.00 98.25 91 VAL A CA 1
ATOM 714 C C . VAL A 1 91 ? -12.996 0.070 8.167 1.00 98.25 91 VAL A C 1
ATOM 716 O O . VAL A 1 91 ? -12.691 -0.154 6.994 1.00 98.25 91 VAL A O 1
ATOM 719 N N . LEU A 1 92 ? -12.229 -0.355 9.175 1.00 98.38 92 LEU A N 1
ATOM 720 C CA . LEU A 1 92 ? -11.057 -1.204 8.960 1.00 98.38 92 LEU A CA 1
ATOM 721 C C . LEU A 1 92 ? -11.450 -2.638 8.596 1.00 98.38 92 LEU A C 1
ATOM 723 O O . LEU A 1 92 ? -10.815 -3.201 7.707 1.00 98.38 92 LEU A O 1
ATOM 727 N N . GLU A 1 93 ? -12.485 -3.197 9.222 1.00 98.50 93 GLU A N 1
ATOM 728 C CA . GLU A 1 93 ? -13.033 -4.520 8.892 1.00 98.50 93 GLU A CA 1
ATOM 729 C C . GLU A 1 93 ? -13.527 -4.580 7.444 1.00 98.50 93 GLU A C 1
ATOM 731 O O . GLU A 1 93 ? -13.126 -5.470 6.693 1.00 98.50 93 GLU A O 1
ATOM 736 N N . ASP A 1 94 ? -14.305 -3.584 7.011 1.00 98.38 94 ASP A N 1
ATOM 737 C CA . ASP A 1 94 ? -14.806 -3.505 5.634 1.00 98.38 94 ASP A CA 1
ATOM 738 C C . ASP A 1 94 ? -13.648 -3.413 4.623 1.00 98.38 94 ASP A C 1
ATOM 740 O O . ASP A 1 94 ? -13.654 -4.050 3.564 1.00 98.38 94 ASP A O 1
ATOM 744 N N . ARG A 1 95 ? -12.599 -2.648 4.958 1.00 98.00 95 ARG A N 1
ATOM 745 C CA . ARG A 1 95 ? -11.380 -2.556 4.136 1.00 98.00 95 ARG A CA 1
ATOM 746 C C . ARG A 1 95 ? -10.619 -3.874 4.086 1.00 98.00 95 ARG A C 1
ATOM 748 O O . ARG A 1 95 ? -10.141 -4.235 3.012 1.00 98.00 95 ARG A O 1
ATOM 755 N N . LEU A 1 96 ? -10.493 -4.567 5.218 1.00 98.25 96 LEU A N 1
ATOM 756 C CA . LEU A 1 96 ? -9.832 -5.867 5.289 1.00 98.25 96 LEU A CA 1
ATOM 757 C C . LEU A 1 96 ? -10.572 -6.887 4.425 1.00 98.25 96 LEU A C 1
ATOM 759 O O . LEU A 1 96 ? -9.932 -7.546 3.612 1.00 98.25 96 LEU A O 1
ATOM 763 N N . SER A 1 97 ? -11.899 -6.957 4.546 1.00 98.12 97 SER A N 1
ATOM 764 C CA . SER A 1 97 ? -12.745 -7.840 3.737 1.00 98.12 97 SER A CA 1
ATOM 765 C C . SER A 1 97 ? -12.524 -7.610 2.238 1.00 98.12 97 SER A C 1
ATOM 767 O O . SER A 1 97 ? -12.231 -8.542 1.488 1.00 98.12 97 SER A O 1
ATOM 769 N N . LYS A 1 98 ? -12.534 -6.344 1.803 1.00 96.69 98 LYS A N 1
ATOM 770 C CA . LYS A 1 98 ? -12.294 -5.990 0.400 1.00 96.69 98 LYS A CA 1
ATOM 771 C C . LYS A 1 98 ? -10.901 -6.385 -0.096 1.00 96.69 98 LYS A C 1
ATOM 773 O O . LYS A 1 98 ? -10.776 -6.916 -1.197 1.00 96.69 98 LYS A O 1
ATOM 778 N N . GLU A 1 99 ? -9.854 -6.098 0.676 1.00 96.62 99 GLU A N 1
ATOM 779 C CA . GLU A 1 99 ? -8.482 -6.432 0.269 1.00 96.62 99 GLU A CA 1
ATOM 780 C C . GLU A 1 99 ? -8.219 -7.941 0.299 1.00 96.62 99 GLU A C 1
ATOM 782 O O . GLU A 1 99 ? -7.477 -8.439 -0.544 1.00 96.62 99 GLU A O 1
ATOM 787 N N . GLN A 1 100 ? -8.861 -8.676 1.209 1.00 97.12 100 GLN A N 1
ATOM 788 C CA . GLN A 1 100 ? -8.804 -10.135 1.264 1.00 97.12 100 GLN A CA 1
ATOM 789 C C . GLN A 1 100 ? -9.485 -10.763 0.036 1.00 97.12 100 GLN A C 1
ATOM 791 O O . GLN A 1 100 ? -8.887 -11.615 -0.620 1.00 97.12 100 GLN A O 1
ATOM 796 N N . ALA A 1 101 ? -10.661 -10.263 -0.355 1.00 96.50 101 ALA A N 1
ATOM 797 C CA . ALA A 1 101 ? -11.336 -10.691 -1.579 1.00 96.50 101 ALA A CA 1
ATOM 798 C C . ALA A 1 101 ? -10.504 -10.384 -2.841 1.00 96.50 101 ALA A C 1
ATOM 800 O O . ALA A 1 101 ? -10.368 -11.228 -3.727 1.00 96.50 101 ALA A O 1
ATOM 801 N N . ASP A 1 102 ? -9.892 -9.195 -2.924 1.00 94.81 102 ASP A N 1
ATOM 802 C CA . ASP A 1 102 ? -8.979 -8.858 -4.024 1.00 94.81 102 ASP A CA 1
ATOM 803 C C . ASP A 1 102 ? -7.725 -9.768 -4.011 1.00 94.81 102 ASP A C 1
ATOM 805 O O . ASP A 1 102 ? -7.235 -10.159 -5.076 1.00 94.81 102 ASP A O 1
ATOM 809 N N . TRP A 1 103 ? -7.209 -10.138 -2.831 1.00 93.94 103 TRP A N 1
ATOM 810 C CA . TRP A 1 103 ? -6.070 -11.050 -2.686 1.00 93.94 103 TRP A CA 1
ATOM 811 C C . TRP A 1 103 ? -6.385 -12.461 -3.190 1.00 93.94 103 TRP A C 1
ATOM 813 O O . TRP A 1 103 ? -5.588 -13.011 -3.960 1.00 93.94 103 TRP A O 1
ATOM 823 N N . GLU A 1 104 ? -7.530 -13.015 -2.794 1.00 94.19 104 GLU A N 1
ATOM 824 C CA . GLU A 1 104 ? -8.023 -14.338 -3.201 1.00 94.19 104 GLU A CA 1
ATOM 825 C C . GLU A 1 104 ? -8.332 -14.391 -4.698 1.00 94.19 104 GLU A C 1
ATOM 827 O O . GLU A 1 104 ? -7.924 -15.325 -5.384 1.00 94.19 104 GLU A O 1
ATOM 832 N N . ALA A 1 105 ? -8.927 -13.327 -5.243 1.00 93.38 105 ALA A N 1
ATOM 833 C CA . ALA A 1 105 ? -9.171 -13.189 -6.677 1.00 93.38 105 ALA A CA 1
ATOM 834 C C . ALA A 1 105 ? -7.888 -12.971 -7.511 1.00 93.38 105 ALA A C 1
ATOM 836 O O . ALA A 1 105 ? -7.958 -12.860 -8.737 1.00 93.38 105 ALA A O 1
ATOM 837 N N . GLY A 1 106 ? -6.714 -12.844 -6.879 1.00 91.06 106 GLY A N 1
ATOM 838 C CA . GLY A 1 106 ? -5.455 -12.554 -7.573 1.00 91.06 106 GLY A CA 1
ATOM 839 C C . GLY A 1 106 ? -5.399 -11.152 -8.194 1.00 91.06 106 GLY A C 1
ATOM 840 O O . GLY A 1 106 ? -4.570 -10.894 -9.071 1.00 91.06 106 GLY A O 1
ATOM 841 N N . ARG A 1 107 ? -6.277 -10.233 -7.771 1.00 91.75 107 ARG A N 1
ATOM 842 C CA . ARG A 1 107 ? -6.415 -8.900 -8.360 1.00 91.75 107 ARG A CA 1
ATOM 843 C C . ARG A 1 107 ? -5.378 -7.945 -7.775 1.00 91.75 107 ARG A C 1
ATOM 845 O O . ARG A 1 107 ? -5.415 -7.606 -6.596 1.00 91.75 107 ARG A O 1
ATOM 852 N N . VAL A 1 108 ? -4.494 -7.432 -8.630 1.00 89.75 108 VAL A N 1
ATOM 853 C CA . VAL A 1 108 ? -3.537 -6.375 -8.269 1.00 89.75 108 VAL A CA 1
ATOM 854 C C . VAL A 1 108 ? -3.936 -5.037 -8.884 1.00 89.75 108 VAL A C 1
ATOM 856 O O . VAL A 1 108 ? -4.360 -4.961 -10.035 1.00 89.75 108 VAL A O 1
ATOM 859 N N . ARG A 1 109 ? -3.770 -3.951 -8.123 1.00 86.88 109 ARG A N 1
ATOM 860 C CA . ARG A 1 109 ? -3.962 -2.579 -8.617 1.00 86.88 109 ARG A CA 1
ATOM 861 C C . ARG A 1 109 ? -2.609 -1.900 -8.766 1.00 86.88 109 ARG A C 1
ATOM 863 O O . ARG A 1 109 ? -1.998 -1.499 -7.775 1.00 86.88 109 ARG A O 1
ATOM 870 N N . VAL A 1 110 ? -2.158 -1.754 -10.006 1.00 85.50 110 VAL A N 1
ATOM 871 C CA . VAL A 1 110 ? -0.880 -1.118 -10.338 1.00 85.50 110 VAL A CA 1
ATOM 872 C C . VAL A 1 110 ? -1.128 0.294 -10.852 1.00 85.50 110 VAL A C 1
ATOM 874 O O . VAL A 1 110 ? -1.994 0.526 -11.690 1.00 85.50 110 VAL A O 1
ATOM 877 N N . VAL A 1 111 ? -0.342 1.249 -10.359 1.00 87.06 111 VAL A N 1
ATOM 878 C CA . VAL A 1 111 ? -0.373 2.639 -10.819 1.00 87.06 111 VAL A CA 1
ATOM 879 C C . VAL A 1 111 ? 0.992 2.982 -11.397 1.00 87.06 111 VAL A C 1
ATOM 881 O O . VAL A 1 111 ? 1.956 3.168 -10.652 1.00 87.06 111 VAL A O 1
ATOM 884 N N . ARG A 1 112 ? 1.080 3.083 -12.728 1.00 83.06 112 ARG A N 1
ATOM 885 C CA . ARG A 1 112 ? 2.302 3.529 -13.413 1.00 83.06 112 ARG A CA 1
ATOM 886 C C . ARG A 1 112 ? 2.633 4.959 -12.982 1.00 83.06 112 ARG A C 1
ATOM 888 O O . ARG A 1 112 ? 1.774 5.835 -13.049 1.00 83.06 112 ARG A O 1
ATOM 895 N N . GLY A 1 113 ? 3.870 5.184 -12.546 1.00 82.44 113 GLY A N 1
ATOM 896 C CA . GLY A 1 113 ? 4.296 6.445 -11.928 1.00 82.44 113 GLY A CA 1
ATOM 897 C C . GLY A 1 113 ? 4.142 6.485 -10.401 1.00 82.44 113 GLY A C 1
ATOM 898 O O . GLY A 1 113 ? 4.630 7.413 -9.762 1.00 82.44 113 GLY A O 1
ATOM 899 N N . GLY A 1 114 ? 3.532 5.459 -9.798 1.00 86.75 114 GLY A N 1
ATOM 900 C CA . GLY A 1 114 ? 3.456 5.264 -8.351 1.00 86.75 114 GLY A CA 1
ATOM 901 C C . GLY A 1 114 ? 2.152 5.757 -7.717 1.00 86.75 114 GLY A C 1
ATOM 902 O O . GLY A 1 114 ? 1.703 6.884 -7.918 1.00 86.75 114 GLY A O 1
ATOM 903 N N . LYS A 1 115 ? 1.566 4.916 -6.854 1.00 87.81 115 LYS A N 1
ATOM 904 C CA . LYS A 1 115 ? 0.289 5.183 -6.164 1.00 87.81 115 LYS A CA 1
ATOM 905 C C . LYS A 1 115 ? 0.321 6.455 -5.305 1.00 87.81 115 LYS A C 1
ATOM 907 O O . LYS A 1 115 ? -0.687 7.147 -5.210 1.00 87.81 115 LYS A O 1
ATOM 912 N N . ARG A 1 116 ? 1.462 6.771 -4.674 1.00 88.44 116 ARG A N 1
ATOM 913 C CA . ARG A 1 116 ? 1.620 7.967 -3.824 1.00 88.44 116 ARG A CA 1
ATOM 914 C C . ARG A 1 116 ? 1.472 9.254 -4.634 1.00 88.44 116 ARG A C 1
ATOM 916 O O . ARG A 1 116 ? 0.688 10.107 -4.247 1.00 88.44 116 ARG A O 1
ATOM 923 N N . LEU A 1 117 ? 2.159 9.361 -5.774 1.00 90.81 117 LEU A N 1
ATOM 924 C CA . LEU A 1 117 ? 2.043 10.532 -6.646 1.00 90.81 117 LEU A CA 1
ATOM 925 C C . LEU A 1 117 ? 0.615 10.692 -7.173 1.00 90.81 117 LEU A C 1
ATOM 927 O O . LEU A 1 117 ? 0.085 11.794 -7.109 1.00 90.81 117 LEU A O 1
ATOM 931 N N . ALA A 1 118 ? -0.041 9.607 -7.594 1.00 91.44 118 ALA A N 1
ATOM 932 C CA . ALA A 1 118 ? -1.439 9.673 -8.025 1.00 91.44 118 ALA A CA 1
ATOM 933 C C . ALA A 1 118 ? -2.368 10.227 -6.932 1.00 91.44 118 ALA A C 1
ATOM 935 O O . ALA A 1 118 ? -3.165 11.116 -7.200 1.00 91.44 118 ALA A O 1
ATOM 936 N N . ARG A 1 119 ? -2.230 9.761 -5.682 1.00 90.56 119 ARG A N 1
ATOM 937 C CA . ARG A 1 119 ? -3.040 10.271 -4.561 1.00 90.56 119 ARG A CA 1
ATOM 938 C C . ARG A 1 119 ? -2.751 11.733 -4.236 1.00 90.56 119 ARG A C 1
ATOM 940 O O . ARG A 1 119 ? -3.684 12.487 -3.985 1.00 90.56 119 ARG A O 1
ATOM 947 N N . ASN A 1 120 ? -1.479 12.130 -4.262 1.00 92.44 120 ASN A N 1
ATOM 948 C CA . ASN A 1 120 ? -1.073 13.503 -3.964 1.00 92.44 120 ASN A CA 1
ATOM 949 C C . ASN A 1 120 ? -1.704 14.522 -4.923 1.00 92.44 120 ASN A C 1
ATOM 951 O O . ASN A 1 120 ? -1.855 15.674 -4.539 1.00 92.44 120 ASN A O 1
ATOM 955 N N . ARG A 1 121 ? -2.126 14.116 -6.131 1.00 92.62 121 ARG A N 1
ATOM 956 C CA . ARG A 1 121 ? -2.798 15.012 -7.086 1.00 92.62 121 ARG A CA 1
ATOM 957 C C . ARG A 1 121 ? -4.046 15.685 -6.513 1.00 92.62 121 ARG A C 1
ATOM 959 O O . ARG A 1 121 ? -4.362 16.802 -6.911 1.00 92.62 121 ARG A O 1
ATOM 966 N N . HIS A 1 122 ? -4.747 15.008 -5.606 1.00 91.94 122 HIS A N 1
ATOM 967 C CA . HIS A 1 122 ? -5.955 15.527 -4.964 1.00 91.94 122 HIS A CA 1
ATOM 968 C C . HIS A 1 122 ? -5.659 16.324 -3.684 1.00 91.94 122 HIS A C 1
ATOM 970 O O . HIS A 1 122 ? -6.571 16.894 -3.106 1.00 91.94 122 HIS A O 1
ATOM 976 N N . ASN A 1 123 ? -4.403 16.346 -3.225 1.00 92.38 123 ASN A N 1
ATOM 977 C CA . ASN A 1 123 ? -3.972 16.996 -1.986 1.00 92.38 123 ASN A CA 1
ATOM 978 C C . ASN A 1 123 ? -2.559 17.576 -2.152 1.00 92.38 123 ASN A C 1
ATOM 980 O O . ASN A 1 123 ? -1.612 17.211 -1.453 1.00 92.38 123 ASN A O 1
ATOM 984 N N . LEU A 1 124 ? -2.414 18.462 -3.139 1.00 94.19 124 LEU A N 1
ATOM 985 C CA . LEU A 1 124 ? -1.125 19.029 -3.535 1.00 94.19 124 LEU A CA 1
ATOM 986 C C . LEU A 1 124 ? -0.496 19.891 -2.431 1.00 94.19 124 LEU A C 1
ATOM 988 O O . LEU A 1 124 ? 0.701 19.767 -2.180 1.00 94.19 124 LEU A O 1
ATOM 992 N N . GLN A 1 125 ? -1.308 20.666 -1.705 1.00 92.06 125 GLN A N 1
ATOM 993 C CA . GLN A 1 125 ? -0.851 21.495 -0.585 1.00 92.06 125 GLN A CA 1
ATOM 994 C C . GLN A 1 125 ? -0.241 20.646 0.540 1.00 92.06 125 GLN A C 1
ATOM 996 O O . GLN A 1 125 ? 0.889 20.887 0.954 1.00 92.06 125 GLN A O 1
ATOM 1001 N N . ALA A 1 126 ? -0.940 19.593 0.978 1.00 92.62 126 ALA A N 1
ATOM 1002 C CA . ALA A 1 126 ? -0.430 18.667 1.992 1.00 92.62 126 ALA A CA 1
ATOM 1003 C C . ALA A 1 126 ? 0.818 17.900 1.516 1.00 92.62 126 ALA A C 1
ATOM 1005 O O . ALA A 1 126 ? 1.654 17.494 2.319 1.00 92.62 126 ALA A O 1
ATOM 1006 N N . ALA A 1 127 ? 0.951 17.699 0.202 1.00 90.69 127 ALA A N 1
ATOM 1007 C CA . ALA A 1 127 ? 2.124 17.094 -0.413 1.00 90.69 127 ALA A CA 1
ATOM 1008 C C . ALA A 1 127 ? 3.270 18.085 -0.685 1.00 90.69 127 ALA A C 1
ATOM 1010 O O . ALA A 1 127 ? 4.307 17.637 -1.176 1.00 90.69 127 ALA A O 1
ATOM 1011 N N . GLN A 1 128 ? 3.085 19.380 -0.391 1.00 94.12 128 GLN A N 1
ATOM 1012 C CA . GLN A 1 128 ? 4.032 20.463 -0.679 1.00 94.12 128 GLN A CA 1
ATOM 1013 C C . GLN A 1 128 ? 4.497 20.457 -2.146 1.00 94.12 128 GLN A C 1
ATOM 1015 O O . GLN A 1 128 ? 5.688 20.521 -2.449 1.00 94.12 128 GLN A O 1
ATOM 1020 N N . LEU A 1 129 ? 3.546 20.309 -3.072 1.00 94.31 129 LEU A N 1
ATOM 1021 C CA . LEU A 1 129 ? 3.800 20.303 -4.512 1.00 94.31 129 LEU A CA 1
ATOM 1022 C C . LEU A 1 129 ? 2.899 21.305 -5.214 1.00 94.31 129 LEU A C 1
ATOM 1024 O O . LEU A 1 129 ? 1.710 21.379 -4.919 1.00 94.31 129 LEU A O 1
ATOM 1028 N N . THR A 1 130 ? 3.438 21.997 -6.214 1.00 96.31 130 THR A N 1
ATOM 1029 C CA . THR A 1 130 ? 2.595 22.654 -7.219 1.00 96.31 130 THR A CA 1
ATOM 1030 C C . THR A 1 130 ? 2.072 21.626 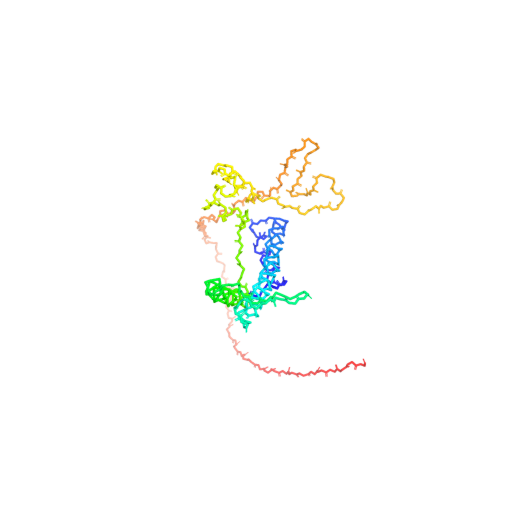-8.224 1.00 96.31 130 THR A C 1
ATOM 1032 O O . THR A 1 130 ? 2.612 20.518 -8.354 1.00 96.31 130 THR A O 1
ATOM 1035 N N . GLU A 1 131 ? 1.020 21.978 -8.964 1.00 96.06 131 GLU A N 1
ATOM 1036 C CA . GLU A 1 131 ? 0.492 21.111 -10.019 1.00 96.06 131 GLU A CA 1
ATOM 1037 C C . GLU A 1 131 ? 1.536 20.829 -11.109 1.00 96.06 131 GLU A C 1
ATOM 1039 O O . GLU A 1 131 ? 1.703 19.681 -11.518 1.00 96.06 131 GLU A O 1
ATOM 1044 N N . GLU A 1 132 ? 2.301 21.837 -11.524 1.00 96.56 132 GLU A N 1
ATOM 1045 C CA . GLU A 1 132 ? 3.350 21.701 -12.539 1.00 96.56 132 GLU A CA 1
ATOM 1046 C C . GLU A 1 132 ? 4.474 20.765 -12.083 1.00 96.56 132 GLU A C 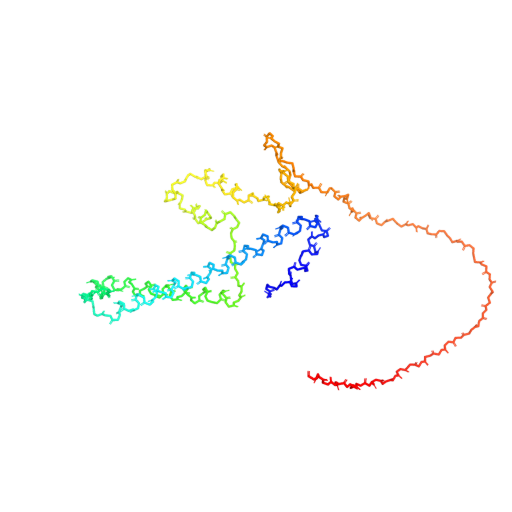1
ATOM 1048 O O . GLU A 1 132 ? 4.893 19.861 -12.815 1.00 96.56 132 GLU A O 1
ATOM 1053 N N . GLN A 1 133 ? 4.937 20.924 -10.837 1.00 95.31 133 GLN A N 1
ATOM 1054 C CA . GLN A 1 133 ? 5.939 20.040 -10.242 1.00 95.31 133 GLN A CA 1
ATOM 1055 C C . GLN A 1 133 ? 5.419 18.605 -10.158 1.00 95.31 133 GLN A C 1
ATOM 1057 O O . GLN A 1 133 ? 6.149 17.657 -10.473 1.00 95.31 133 GLN A O 1
ATOM 1062 N N . TRP A 1 134 ? 4.156 18.433 -9.760 1.00 95.69 134 TRP A N 1
ATOM 1063 C CA . TRP A 1 134 ? 3.500 17.135 -9.769 1.00 95.69 134 TRP A CA 1
ATOM 1064 C C . TRP A 1 134 ? 3.445 16.551 -11.183 1.00 95.69 134 TRP A C 1
ATOM 1066 O O . TRP A 1 134 ? 3.849 15.404 -11.368 1.00 95.69 134 TRP A O 1
ATOM 1076 N N . GLN A 1 135 ? 3.027 17.324 -12.188 1.00 94.75 135 GLN A N 1
ATOM 1077 C CA . GLN A 1 135 ? 2.879 16.865 -13.569 1.00 94.75 135 GLN A CA 1
ATOM 1078 C C . GLN A 1 135 ? 4.230 16.467 -14.167 1.00 94.75 135 GLN A C 1
ATOM 1080 O O . GLN A 1 135 ? 4.335 15.407 -14.791 1.00 94.75 135 GLN A O 1
ATOM 1085 N N . LYS A 1 136 ? 5.283 17.261 -13.931 1.00 94.38 136 LYS A N 1
ATOM 1086 C CA . LYS A 1 136 ? 6.657 16.952 -14.349 1.00 94.38 136 LYS A CA 1
ATOM 1087 C C . LYS A 1 136 ? 7.134 15.642 -13.727 1.00 94.38 136 LYS A C 1
ATOM 1089 O O . LYS A 1 136 ? 7.586 14.750 -14.446 1.00 94.38 136 LYS A O 1
ATOM 1094 N N . ARG A 1 137 ? 6.974 15.480 -12.406 1.00 92.69 137 ARG A N 1
ATOM 1095 C CA . ARG A 1 137 ? 7.338 14.241 -11.693 1.00 92.69 137 ARG A CA 1
ATOM 1096 C C . ARG A 1 137 ? 6.507 13.047 -12.159 1.00 92.69 137 ARG A C 1
ATOM 1098 O O . ARG A 1 137 ? 7.048 11.956 -12.312 1.00 92.69 137 ARG A O 1
ATOM 1105 N N . TRP A 1 138 ? 5.215 13.242 -12.397 1.00 92.19 138 TRP A N 1
ATOM 1106 C CA . TRP A 1 138 ? 4.291 12.211 -12.854 1.00 92.19 138 TRP A CA 1
ATOM 1107 C C . TRP A 1 138 ? 4.639 11.716 -14.256 1.00 92.19 138 TRP A C 1
ATOM 1109 O O . TRP A 1 138 ? 4.747 10.507 -14.460 1.00 92.19 138 TRP A O 1
ATOM 1119 N N . LYS A 1 139 ? 4.887 12.632 -15.203 1.00 92.19 139 LYS A N 1
ATOM 1120 C CA . LYS A 1 139 ? 5.385 12.299 -16.543 1.00 92.19 139 LYS A CA 1
ATOM 1121 C C . LYS A 1 139 ? 6.714 11.553 -16.426 1.00 92.19 139 LYS A C 1
ATOM 1123 O O . LYS A 1 139 ? 6.781 10.405 -16.851 1.00 92.19 139 LYS A O 1
ATOM 1128 N N . ALA A 1 140 ? 7.709 12.124 -15.746 1.00 90.06 140 ALA A N 1
ATOM 1129 C CA . ALA A 1 140 ? 9.033 11.517 -15.601 1.00 90.06 140 ALA A CA 1
ATOM 1130 C C . ALA A 1 140 ? 8.990 10.104 -14.989 1.00 90.06 140 ALA A C 1
ATOM 1132 O O . ALA A 1 140 ? 9.582 9.181 -15.531 1.00 90.06 140 ALA A O 1
ATOM 1133 N N . LYS A 1 141 ? 8.229 9.883 -13.909 1.00 87.25 141 LYS A N 1
ATOM 1134 C CA . LYS A 1 141 ? 8.099 8.556 -13.272 1.00 87.25 141 LYS A CA 1
ATOM 1135 C C . LYS A 1 141 ? 7.377 7.523 -14.138 1.00 87.25 141 LYS A C 1
ATOM 1137 O O . LYS A 1 141 ? 7.451 6.330 -13.848 1.00 87.25 141 LYS A O 1
ATOM 1142 N N . ARG A 1 142 ? 6.627 7.957 -15.153 1.00 87.12 142 ARG A N 1
ATOM 1143 C CA . ARG A 1 142 ? 5.978 7.062 -16.119 1.00 87.12 142 ARG A CA 1
ATOM 1144 C C . ARG A 1 142 ? 6.878 6.757 -17.306 1.00 87.12 142 ARG A C 1
ATOM 1146 O O . ARG A 1 142 ? 6.628 5.748 -17.968 1.00 87.12 142 ARG A O 1
ATOM 1153 N N . TRP A 1 143 ? 7.891 7.576 -17.570 1.00 82.56 143 TRP A N 1
ATOM 1154 C CA . TRP A 1 143 ? 8.905 7.268 -18.567 1.00 82.56 143 TRP A CA 1
ATOM 1155 C C . TRP A 1 143 ? 9.735 6.100 -18.037 1.00 82.56 143 TRP A C 1
ATOM 1157 O O . TRP A 1 143 ? 10.302 6.158 -16.950 1.00 82.56 143 TRP A O 1
ATOM 1167 N N . PHE A 1 144 ? 9.707 4.995 -18.772 1.00 69.25 144 PHE A N 1
ATOM 1168 C CA . PHE A 1 144 ? 10.399 3.767 -18.415 1.00 69.25 144 PHE A CA 1
ATOM 1169 C C . PHE A 1 144 ? 11.105 3.266 -19.664 1.00 69.25 144 PHE A C 1
ATOM 1171 O O . PHE A 1 144 ? 10.454 2.998 -20.673 1.00 69.25 144 PHE A O 1
ATOM 1178 N N . LEU A 1 145 ? 12.426 3.169 -19.576 1.00 68.31 145 LEU A N 1
ATOM 1179 C CA . LEU A 1 145 ? 13.280 2.547 -20.569 1.00 68.31 145 LEU A CA 1
ATOM 1180 C C . LEU A 1 145 ? 14.291 1.715 -19.782 1.00 68.31 145 LEU A C 1
ATOM 1182 O O . LEU A 1 145 ? 15.183 2.267 -19.144 1.00 68.31 145 LEU A O 1
ATOM 1186 N N . ALA A 1 146 ? 14.095 0.403 -19.749 1.00 70.12 146 ALA A N 1
ATOM 1187 C CA . ALA A 1 146 ? 15.014 -0.514 -19.094 1.00 70.12 146 ALA A CA 1
ATOM 1188 C C . ALA A 1 146 ? 15.462 -1.563 -20.101 1.00 70.12 146 ALA A C 1
ATOM 1190 O O . ALA A 1 146 ? 14.691 -1.987 -20.959 1.00 70.12 146 ALA A O 1
ATOM 1191 N N . ALA A 1 147 ? 16.715 -1.979 -19.984 1.00 68.00 147 ALA A N 1
ATOM 1192 C CA . ALA A 1 147 ? 17.228 -3.155 -20.653 1.00 68.00 147 ALA A CA 1
ATOM 1193 C C . ALA A 1 147 ? 18.311 -3.764 -19.755 1.00 68.00 147 ALA A C 1
ATOM 1195 O O . ALA A 1 147 ? 19.119 -3.035 -19.184 1.00 68.00 147 ALA A O 1
ATOM 1196 N N . ASP A 1 148 ? 18.302 -5.087 -19.600 1.00 66.75 148 ASP A N 1
ATOM 1197 C CA . ASP A 1 148 ? 19.227 -5.778 -18.695 1.00 66.75 148 ASP A CA 1
ATOM 1198 C C . ASP A 1 148 ? 20.680 -5.641 -19.179 1.00 66.75 148 ASP A C 1
ATOM 1200 O O . ASP A 1 148 ? 20.960 -5.869 -20.357 1.00 66.75 148 ASP A O 1
ATOM 1204 N N . GLY A 1 149 ? 21.608 -5.294 -18.282 1.00 64.62 149 GLY A N 1
ATOM 1205 C CA . GLY A 1 149 ? 23.040 -5.240 -18.595 1.00 64.62 149 GLY A CA 1
ATOM 1206 C C . GLY A 1 149 ? 23.562 -6.576 -19.133 1.00 64.62 149 GLY A C 1
ATOM 1207 O O . GLY A 1 149 ? 23.044 -7.640 -18.795 1.00 64.62 149 GLY A O 1
ATOM 1208 N N . GLU A 1 150 ? 24.575 -6.529 -19.995 1.00 74.62 150 GLU A N 1
ATOM 1209 C CA . GLU A 1 150 ? 25.170 -7.720 -20.600 1.00 74.62 150 GLU A CA 1
ATOM 1210 C C . GLU A 1 150 ? 26.606 -7.884 -20.108 1.00 74.62 150 GLU A C 1
ATOM 1212 O O . GLU A 1 150 ? 27.399 -6.942 -20.160 1.00 74.62 150 GLU A O 1
ATOM 1217 N N . SER A 1 151 ? 26.933 -9.080 -19.610 1.00 75.88 151 SER A N 1
ATOM 1218 C CA . SER A 1 151 ? 28.282 -9.378 -19.125 1.00 75.88 151 SER A CA 1
ATOM 1219 C C . SER A 1 151 ? 29.319 -9.103 -20.217 1.00 75.88 151 SER A C 1
ATOM 1221 O O . SER A 1 151 ? 29.092 -9.384 -21.394 1.00 75.88 151 SER A O 1
ATOM 1223 N N . GLY A 1 152 ? 30.445 -8.504 -19.830 1.00 78.19 152 GLY A N 1
ATOM 1224 C CA . GLY A 1 152 ? 31.519 -8.122 -20.747 1.00 78.19 152 GLY A CA 1
ATOM 1225 C C . GLY A 1 152 ? 31.286 -6.830 -21.541 1.00 78.19 152 GLY A C 1
ATOM 1226 O O . GLY A 1 152 ? 32.202 -6.391 -22.234 1.00 78.19 152 GLY A O 1
ATOM 1227 N N . LYS A 1 153 ? 30.121 -6.168 -21.436 1.00 74.38 153 LYS A N 1
ATOM 1228 C CA . LYS A 1 153 ? 29.869 -4.889 -22.125 1.00 74.38 153 LYS A CA 1
ATOM 1229 C C . LYS A 1 153 ? 29.938 -3.710 -21.162 1.00 74.38 153 LYS A C 1
ATOM 1231 O O . LYS A 1 153 ? 29.068 -3.504 -20.321 1.00 74.38 153 LYS A O 1
ATOM 1236 N N . LYS A 1 154 ? 30.983 -2.894 -21.319 1.00 67.50 154 LYS A N 1
ATOM 1237 C CA . LYS A 1 154 ? 31.059 -1.569 -20.692 1.00 67.50 154 LYS A CA 1
ATOM 1238 C C . LYS A 1 154 ? 30.090 -0.639 -21.435 1.00 67.50 154 LYS A C 1
ATOM 1240 O O . LYS A 1 154 ? 30.012 -0.685 -22.660 1.00 67.50 154 LYS A O 1
ATOM 1245 N N . TYR A 1 155 ? 29.348 0.175 -20.685 1.00 66.69 155 TYR A N 1
ATOM 1246 C CA . TYR A 1 155 ? 28.381 1.165 -21.185 1.00 66.69 155 TYR A CA 1
ATOM 1247 C C . TYR A 1 155 ? 27.013 0.653 -21.687 1.00 66.69 155 TYR A C 1
ATOM 1249 O O . TYR A 1 155 ? 26.411 1.234 -22.591 1.00 66.69 155 TYR A O 1
ATOM 1257 N N . GLY A 1 156 ? 26.475 -0.398 -21.064 1.00 70.31 156 GLY A N 1
ATOM 1258 C CA . GLY A 1 156 ? 25.087 -0.834 -21.257 1.00 70.31 156 GLY A CA 1
ATOM 1259 C C . GLY A 1 156 ? 24.983 -2.213 -21.900 1.00 70.31 156 GLY A C 1
ATOM 1260 O O . GLY A 1 156 ? 25.693 -3.139 -21.514 1.00 70.31 156 GLY A O 1
ATOM 1261 N N . ASN A 1 157 ? 24.076 -2.372 -22.861 1.00 73.75 157 ASN A N 1
ATOM 1262 C CA . ASN A 1 157 ? 23.892 -3.616 -23.608 1.00 73.75 157 ASN A CA 1
ATOM 1263 C C . ASN A 1 157 ? 23.660 -3.330 -25.104 1.00 73.75 157 ASN A C 1
ATOM 1265 O O . ASN A 1 157 ? 23.847 -2.220 -25.599 1.00 73.75 157 ASN A O 1
ATOM 1269 N N . GLU A 1 158 ? 23.264 -4.341 -25.872 1.00 72.00 158 GLU A N 1
ATOM 1270 C CA . GLU A 1 158 ? 22.927 -4.158 -27.289 1.00 72.00 158 GLU A CA 1
ATOM 1271 C C . GLU A 1 158 ? 21.600 -3.447 -27.561 1.00 72.00 158 GLU A C 1
ATOM 1273 O O . GLU A 1 158 ? 21.335 -3.114 -28.715 1.00 72.00 158 GLU A O 1
ATOM 1278 N N . THR A 1 159 ? 20.780 -3.229 -26.538 1.00 71.00 159 THR A N 1
ATOM 1279 C CA . THR A 1 159 ? 19.456 -2.602 -26.622 1.00 71.00 159 THR A CA 1
ATOM 1280 C C . THR A 1 159 ? 19.509 -1.116 -26.257 1.00 71.00 159 THR A C 1
ATOM 1282 O O . THR A 1 159 ? 18.814 -0.308 -26.861 1.00 71.00 159 THR A O 1
ATOM 1285 N N . ILE A 1 160 ? 20.336 -0.746 -25.283 1.00 75.88 160 ILE A N 1
ATOM 1286 C CA . ILE A 1 160 ? 20.565 0.609 -24.792 1.00 75.88 160 ILE A CA 1
ATOM 1287 C C . ILE A 1 160 ? 22.070 0.732 -24.561 1.00 75.88 160 ILE A C 1
ATOM 1289 O O . ILE A 1 160 ? 22.625 0.044 -23.699 1.00 75.88 160 ILE A O 1
ATOM 1293 N N . ARG A 1 161 ? 22.726 1.606 -25.326 1.00 78.19 161 ARG A N 1
ATOM 1294 C CA . ARG A 1 161 ? 24.121 1.987 -25.085 1.00 78.19 161 ARG A CA 1
ATOM 1295 C C . ARG A 1 161 ? 24.185 3.389 -24.521 1.00 78.19 161 ARG A C 1
ATOM 1297 O O . ARG A 1 161 ? 23.445 4.258 -24.967 1.00 78.19 161 ARG A O 1
ATOM 1304 N N . VAL A 1 162 ? 25.085 3.590 -23.573 1.00 78.44 162 VAL A N 1
ATOM 1305 C CA . VAL A 1 162 ? 25.456 4.916 -23.088 1.00 78.44 162 VAL A CA 1
ATOM 1306 C C . VAL A 1 162 ? 26.797 5.264 -23.730 1.00 78.44 162 VAL A C 1
ATOM 1308 O O . VAL A 1 162 ? 27.700 4.433 -23.757 1.00 78.44 162 VAL A O 1
ATOM 1311 N N . THR A 1 163 ? 26.944 6.439 -24.324 1.00 76.44 163 THR A N 1
ATOM 1312 C CA . THR A 1 163 ? 28.256 6.888 -24.799 1.00 76.44 163 THR A CA 1
ATOM 1313 C C . THR A 1 163 ? 29.096 7.324 -23.595 1.00 76.44 163 THR A C 1
ATOM 1315 O O . THR A 1 163 ? 28.538 7.703 -22.563 1.00 76.44 163 THR A O 1
ATOM 1318 N N . PRO A 1 164 ? 30.437 7.319 -23.679 1.00 75.06 164 PRO A N 1
ATOM 1319 C CA . PRO A 1 164 ? 31.276 7.880 -22.618 1.00 75.06 164 PRO A CA 1
ATOM 1320 C C . PRO A 1 164 ? 30.935 9.342 -22.271 1.00 75.06 164 PRO A C 1
ATOM 1322 O O . PRO A 1 164 ? 31.151 9.757 -21.139 1.00 75.06 164 PRO A O 1
ATOM 1325 N N . GLY A 1 165 ? 30.353 10.093 -23.217 1.00 78.12 165 GLY A N 1
ATOM 1326 C CA . GLY A 1 165 ? 29.843 11.457 -23.020 1.00 78.12 165 GLY A CA 1
ATOM 1327 C C . GLY A 1 165 ? 28.454 11.553 -22.371 1.00 78.12 165 GLY A C 1
ATOM 1328 O O . GLY A 1 165 ? 27.952 12.656 -22.188 1.00 78.12 165 GLY A O 1
ATOM 1329 N N . GLY A 1 166 ? 27.823 10.429 -22.013 1.00 78.00 166 GLY A N 1
ATOM 1330 C CA . GLY A 1 166 ? 26.528 10.393 -21.322 1.00 78.00 166 GLY A CA 1
ATOM 1331 C C . GLY A 1 166 ? 25.295 10.362 -22.232 1.00 78.00 166 GLY A C 1
ATOM 1332 O O . GLY A 1 166 ? 24.172 10.407 -21.730 1.00 78.00 166 GLY A O 1
ATOM 1333 N N . GLU A 1 167 ? 25.463 10.250 -23.550 1.00 81.81 167 GLU A N 1
ATOM 1334 C CA . GLU A 1 167 ? 24.335 10.126 -24.479 1.00 81.81 167 GLU A CA 1
ATOM 1335 C C . GLU A 1 167 ? 23.764 8.708 -24.451 1.00 81.81 167 GLU A C 1
ATOM 1337 O O . GLU A 1 167 ? 24.503 7.732 -24.349 1.00 81.81 167 GLU A O 1
ATOM 1342 N N . VAL A 1 168 ? 22.444 8.571 -24.573 1.00 79.12 168 VAL A N 1
ATOM 1343 C CA . VAL A 1 168 ? 21.770 7.267 -24.571 1.00 79.12 168 VAL A CA 1
ATOM 1344 C C . VAL A 1 168 ? 21.284 6.942 -25.979 1.00 79.12 168 VAL A C 1
ATOM 1346 O O . VAL A 1 168 ? 20.395 7.609 -26.501 1.00 79.12 168 VAL A O 1
ATOM 1349 N N . SER A 1 169 ? 21.821 5.872 -26.562 1.00 75.50 169 SER A N 1
ATOM 1350 C CA . SER A 1 169 ? 21.474 5.377 -27.896 1.00 75.50 169 SER A CA 1
ATOM 1351 C C . SER A 1 169 ? 20.623 4.107 -27.790 1.00 75.50 169 SER A C 1
ATOM 1353 O O . SER A 1 169 ? 21.163 3.017 -27.550 1.00 75.50 169 SER A O 1
ATOM 1355 N N . PRO A 1 170 ? 19.288 4.206 -27.946 1.00 70.50 170 PRO A N 1
ATOM 1356 C CA . PRO A 1 170 ? 18.418 3.042 -27.994 1.00 70.50 170 PRO A CA 1
ATOM 1357 C C . PRO A 1 170 ? 18.540 2.345 -29.352 1.00 70.50 170 PRO A C 1
ATOM 1359 O O . PRO A 1 170 ? 18.387 2.958 -30.409 1.00 70.50 170 PRO A O 1
ATOM 1362 N N . ARG A 1 171 ? 18.759 1.031 -29.336 1.00 68.44 171 ARG A N 1
ATOM 1363 C CA . ARG A 1 171 ? 18.666 0.200 -30.534 1.00 68.44 171 ARG A CA 1
ATOM 1364 C C . ARG A 1 171 ? 17.238 -0.311 -30.679 1.00 68.44 171 ARG A C 1
ATOM 1366 O O . ARG A 1 171 ? 16.765 -1.150 -29.909 1.00 68.44 171 ARG A O 1
ATOM 1373 N N . TRP A 1 172 ? 16.569 0.161 -31.716 1.00 61.44 172 TRP A N 1
ATOM 1374 C CA . TRP A 1 172 ? 15.312 -0.388 -32.196 1.00 61.44 172 TRP A CA 1
ATOM 1375 C C . TRP A 1 172 ? 15.580 -1.047 -33.549 1.00 61.44 172 TRP A C 1
ATOM 1377 O O . TRP A 1 172 ? 16.314 -0.516 -34.380 1.00 61.44 172 TRP A O 1
ATOM 1387 N N . ARG A 1 173 ? 15.047 -2.252 -33.755 1.00 53.28 173 ARG A N 1
ATOM 1388 C CA . ARG A 1 173 ? 15.040 -2.867 -35.081 1.00 53.28 173 ARG A CA 1
ATOM 1389 C C . ARG A 1 173 ? 13.816 -2.285 -35.782 1.00 53.28 173 ARG A C 1
ATOM 1391 O O . ARG A 1 173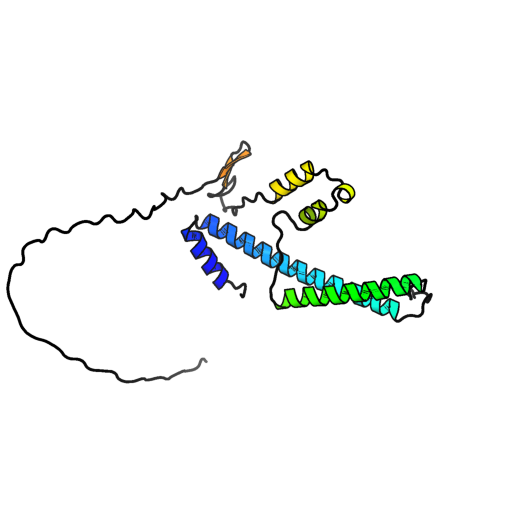 ? 12.703 -2.503 -35.314 1.00 53.28 173 ARG A O 1
ATOM 1398 N N . VAL A 1 174 ? 14.022 -1.502 -36.838 1.00 44.22 174 VAL A N 1
ATOM 1399 C CA . VAL A 1 174 ? 12.926 -1.089 -37.720 1.00 44.22 174 VAL A CA 1
ATOM 1400 C C . VAL A 1 174 ? 12.442 -2.364 -38.399 1.00 44.22 174 VAL A C 1
ATOM 1402 O O . VAL A 1 174 ? 13.163 -2.935 -39.216 1.00 44.22 174 VAL A O 1
ATOM 1405 N N . TRP A 1 175 ? 11.270 -2.869 -38.030 1.00 40.94 175 TRP A N 1
ATOM 1406 C CA . TRP A 1 175 ? 10.603 -3.836 -38.890 1.00 40.94 175 TRP A CA 1
ATOM 1407 C C . TRP A 1 175 ? 10.124 -3.057 -40.115 1.00 40.94 175 TRP A C 1
ATOM 1409 O O . TRP A 1 175 ? 9.441 -2.045 -39.927 1.00 40.94 175 TRP A O 1
ATOM 1419 N N . PRO A 1 176 ? 10.451 -3.465 -41.357 1.00 38.88 176 PRO A N 1
ATOM 1420 C CA . PRO A 1 176 ? 9.663 -2.992 -42.479 1.00 38.88 176 PRO A CA 1
ATOM 1421 C C . PRO A 1 176 ? 8.233 -3.410 -42.155 1.00 38.88 176 PRO A C 1
ATOM 1423 O O . PRO A 1 176 ? 7.960 -4.594 -41.943 1.00 38.88 176 PRO A O 1
ATOM 1426 N N . THR A 1 177 ? 7.345 -2.433 -42.000 1.00 41.03 177 THR A N 1
ATOM 1427 C CA . THR A 1 177 ? 5.919 -2.678 -41.850 1.00 41.03 177 THR A CA 1
ATOM 1428 C C . THR A 1 177 ? 5.524 -3.578 -43.009 1.00 41.03 177 THR A C 1
ATOM 1430 O O . THR A 1 177 ? 5.468 -3.131 -44.153 1.00 41.03 177 THR A O 1
ATOM 1433 N N . LYS A 1 178 ? 5.272 -4.864 -42.743 1.00 41.41 178 LYS A N 1
ATOM 1434 C CA . LYS A 1 178 ? 4.505 -5.675 -43.679 1.00 41.41 178 LYS A CA 1
ATOM 1435 C C . LYS A 1 178 ? 3.105 -5.084 -43.661 1.00 41.41 178 LYS A C 1
ATOM 1437 O O . LYS A 1 178 ? 2.250 -5.506 -42.889 1.00 41.41 178 LYS A O 1
ATOM 1442 N N . ARG A 1 179 ? 2.890 -4.051 -44.479 1.00 33.03 179 ARG A N 1
ATOM 1443 C CA . ARG A 1 179 ? 1.558 -3.756 -44.985 1.00 33.03 179 ARG A CA 1
ATOM 1444 C C . ARG A 1 179 ? 1.073 -5.076 -45.588 1.00 33.03 179 ARG A C 1
ATOM 1446 O O . ARG A 1 179 ? 1.789 -5.634 -46.419 1.00 33.03 179 ARG A O 1
ATOM 1453 N N . PRO A 1 180 ? -0.069 -5.631 -45.160 1.00 41.59 180 PRO A N 1
ATOM 1454 C CA . PRO A 1 180 ? -0.729 -6.624 -45.980 1.00 41.59 180 PRO A CA 1
ATOM 1455 C C . PRO A 1 180 ? -1.132 -5.880 -47.252 1.00 41.59 180 PRO A C 1
ATOM 1457 O O . PRO A 1 180 ? -2.099 -5.115 -47.256 1.00 41.59 180 PRO A O 1
ATOM 1460 N N . ASP A 1 181 ? -0.310 -5.999 -48.294 1.00 36.16 181 ASP A N 1
ATOM 1461 C CA . ASP A 1 181 ? -0.630 -5.438 -49.592 1.00 36.16 181 ASP A CA 1
ATOM 1462 C C . ASP A 1 181 ? -1.969 -6.023 -50.028 1.00 36.16 181 ASP A C 1
ATOM 1464 O O . ASP A 1 181 ? -2.181 -7.238 -50.081 1.00 36.16 181 ASP A O 1
ATOM 1468 N N . ARG A 1 182 ? -2.906 -5.105 -50.257 1.00 34.75 182 ARG A N 1
ATOM 1469 C CA . ARG A 1 182 ? -4.238 -5.378 -50.774 1.00 34.75 182 ARG A CA 1
ATOM 1470 C C . ARG A 1 182 ? -4.118 -6.239 -52.029 1.00 34.75 182 ARG A C 1
ATOM 1472 O O . ARG A 1 182 ? -3.411 -5.866 -52.957 1.00 34.75 182 ARG A O 1
ATOM 1479 N N . CYS A 1 183 ? -4.856 -7.349 -52.037 1.00 35.75 183 CYS A N 1
ATOM 1480 C CA . CYS A 1 183 ? -5.354 -8.087 -53.199 1.00 35.75 183 CYS A CA 1
ATOM 1481 C C . CYS A 1 183 ? -4.692 -7.756 -54.551 1.00 35.75 183 CYS A C 1
ATOM 1483 O O . CYS A 1 183 ? -5.265 -7.053 -55.380 1.00 35.75 183 CYS A O 1
ATOM 1485 N N . GLY A 1 184 ? -3.529 -8.350 -54.814 1.00 30.53 184 GLY A N 1
ATOM 1486 C CA . GLY A 1 184 ? -3.016 -8.523 -56.169 1.00 30.53 184 GLY A CA 1
ATOM 1487 C C . GLY A 1 184 ? -3.653 -9.754 -56.805 1.00 30.53 184 GLY A C 1
ATOM 1488 O O . GLY A 1 184 ? -3.117 -10.854 -56.708 1.00 30.53 184 GLY A O 1
ATOM 1489 N N . HIS A 1 185 ? -4.816 -9.583 -57.434 1.00 38.28 185 HIS A N 1
ATOM 1490 C CA . HIS A 1 185 ? -5.403 -10.576 -58.334 1.00 38.28 185 HIS A CA 1
ATOM 1491 C C . HIS A 1 185 ? -4.441 -10.796 -59.519 1.00 38.28 185 HIS A C 1
ATOM 1493 O O . HIS A 1 185 ? -4.498 -10.088 -60.523 1.00 38.28 185 HIS A O 1
ATOM 1499 N N . GLN A 1 186 ? -3.528 -11.765 -59.415 1.00 31.64 186 GLN A N 1
ATOM 1500 C CA . GLN A 1 186 ? -2.784 -12.247 -60.575 1.00 31.64 186 GLN A CA 1
ATOM 1501 C C . GLN A 1 186 ? -3.653 -13.255 -61.323 1.00 31.64 186 GLN A C 1
ATOM 1503 O O . GLN A 1 186 ? -3.807 -14.411 -60.925 1.00 31.64 186 GLN A O 1
ATOM 1508 N N . ARG A 1 187 ? -4.238 -12.776 -62.424 1.00 33.84 187 ARG A N 1
ATOM 1509 C CA . ARG A 1 187 ? -4.830 -13.600 -63.476 1.00 33.84 187 ARG A CA 1
ATOM 1510 C C . ARG A 1 187 ? -3.782 -14.617 -63.935 1.00 33.84 187 ARG A C 1
ATOM 1512 O O . ARG A 1 187 ? -2.767 -14.240 -64.513 1.00 33.84 187 ARG A O 1
ATOM 1519 N N . ARG A 1 188 ? -4.022 -15.905 -63.681 1.00 29.58 188 ARG A N 1
ATOM 1520 C CA . ARG A 1 188 ? -3.293 -16.988 -64.349 1.00 29.58 188 ARG A CA 1
ATOM 1521 C C . ARG A 1 188 ? -3.897 -17.178 -65.738 1.00 29.58 188 ARG A C 1
ATOM 1523 O O . ARG A 1 188 ? -5.045 -17.596 -65.854 1.00 29.58 188 ARG A O 1
ATOM 1530 N N . SER A 1 189 ? -3.127 -16.869 -66.776 1.00 32.06 189 SER A N 1
ATOM 1531 C CA . SER A 1 189 ? -3.414 -17.298 -68.148 1.00 32.06 189 SER A CA 1
ATOM 1532 C C . SER A 1 189 ? -3.340 -18.834 -68.239 1.00 32.06 189 SER A C 1
ATOM 1534 O O . SER A 1 189 ? -2.459 -19.425 -67.607 1.00 32.06 189 SER A O 1
ATOM 1536 N N . PRO A 1 190 ? -4.229 -19.509 -68.991 1.00 35.06 190 PRO A N 1
ATOM 1537 C CA . PRO A 1 190 ? -4.278 -20.966 -69.023 1.00 35.06 190 PRO A CA 1
ATOM 1538 C C . PRO A 1 190 ? -3.210 -21.520 -69.975 1.00 35.06 190 PRO A C 1
ATOM 1540 O O . PRO A 1 190 ? -3.271 -21.337 -71.190 1.00 35.06 190 PRO A O 1
ATOM 1543 N N . GLY A 1 191 ? -2.215 -22.208 -69.413 1.00 33.06 191 GLY A N 1
ATOM 1544 C CA . GLY A 1 191 ? -1.260 -23.017 -70.165 1.00 33.06 191 GLY A CA 1
ATOM 1545 C C . GLY A 1 191 ? -1.881 -24.351 -70.589 1.00 33.06 191 GLY A C 1
ATOM 1546 O O . GLY A 1 191 ? -2.443 -25.064 -69.764 1.00 33.06 191 GLY A O 1
ATOM 1547 N N . ARG A 1 192 ? -1.774 -24.631 -71.892 1.00 33.44 192 ARG A N 1
ATOM 1548 C CA . ARG A 1 192 ? -2.120 -25.852 -72.646 1.00 33.44 192 ARG A CA 1
ATOM 1549 C C . ARG A 1 192 ? -2.219 -27.154 -71.838 1.00 33.44 192 ARG A C 1
ATOM 1551 O O . ARG A 1 192 ? -1.260 -27.595 -71.214 1.00 33.44 192 ARG A O 1
ATOM 1558 N N . VAL A 1 193 ? -3.360 -27.820 -72.006 1.00 35.56 193 VAL A N 1
ATOM 1559 C CA . VAL A 1 193 ? -3.616 -29.218 -71.638 1.00 35.56 193 VAL A CA 1
ATOM 1560 C C . VAL A 1 193 ? -3.047 -30.138 -72.725 1.00 35.56 193 VAL A C 1
ATOM 1562 O O . VAL A 1 193 ? -3.378 -29.977 -73.898 1.00 35.56 193 VAL A O 1
ATOM 1565 N N . ALA A 1 194 ? -2.228 -31.117 -72.335 1.00 34.75 194 ALA A N 1
ATOM 1566 C CA . ALA A 1 194 ? -1.934 -32.305 -73.138 1.00 34.75 194 ALA A CA 1
ATOM 1567 C C . ALA A 1 194 ? -2.826 -33.470 -72.654 1.00 34.75 194 ALA A C 1
ATOM 1569 O O . ALA A 1 194 ? -3.016 -33.604 -71.441 1.00 34.75 194 ALA A O 1
ATOM 1570 N N . PRO A 1 195 ? -3.403 -34.300 -73.545 1.00 36.31 195 PRO A N 1
ATOM 1571 C CA . PRO A 1 195 ? -4.371 -35.313 -73.149 1.00 36.31 195 PRO A CA 1
ATOM 1572 C C . PRO A 1 195 ? -3.730 -36.689 -72.919 1.00 36.31 195 PRO A C 1
ATOM 1574 O O . PRO A 1 195 ? -2.849 -37.115 -73.660 1.00 36.31 195 PRO A O 1
ATOM 1577 N N . GLY A 1 196 ? -4.296 -37.432 -71.965 1.00 29.12 196 GLY A N 1
ATOM 1578 C CA . GLY A 1 196 ? -4.382 -38.891 -72.049 1.00 29.12 196 GLY A CA 1
ATOM 1579 C C . GLY A 1 196 ? -3.640 -39.682 -70.971 1.00 29.12 196 GLY A C 1
ATOM 1580 O O . GLY A 1 196 ? -2.478 -40.026 -71.134 1.00 29.12 196 GLY A O 1
ATOM 1581 N N . ARG A 1 197 ? -4.364 -40.148 -69.949 1.00 32.03 197 ARG A N 1
ATOM 1582 C CA . ARG A 1 197 ? -4.947 -41.506 -69.925 1.00 32.03 197 ARG A CA 1
ATOM 1583 C C . ARG A 1 197 ? -5.787 -41.701 -68.660 1.00 32.03 197 ARG A C 1
ATOM 1585 O O . ARG A 1 197 ? -5.470 -41.204 -67.589 1.00 32.03 197 ARG A O 1
ATOM 1592 N N . ALA A 1 198 ? -6.901 -42.397 -68.847 1.00 33.78 198 ALA A N 1
ATOM 1593 C CA . ALA A 1 198 ? -7.961 -42.622 -67.877 1.00 33.78 198 ALA A CA 1
ATOM 1594 C C . ALA A 1 198 ? -7.795 -43.938 -67.090 1.00 33.78 198 ALA A C 1
ATOM 1596 O O . ALA A 1 198 ? -7.067 -44.826 -67.533 1.00 33.78 198 ALA A O 1
ATOM 1597 N N . ARG A 1 199 ? -8.653 -44.070 -66.055 1.00 30.70 199 ARG A N 1
ATOM 1598 C CA . ARG A 1 199 ? -9.039 -45.249 -65.227 1.00 30.70 199 ARG A CA 1
ATOM 1599 C C . ARG A 1 199 ? -8.248 -45.374 -63.912 1.00 30.70 199 ARG A C 1
ATOM 1601 O O . ARG A 1 199 ? -7.035 -45.301 -63.943 1.00 30.70 199 ARG A O 1
ATOM 1608 N N . GLN A 1 200 ? -8.826 -45.588 -62.724 1.00 37.16 200 GLN A N 1
ATOM 1609 C CA . GLN A 1 200 ? -10.196 -45.864 -62.243 1.00 37.16 200 GLN A CA 1
ATOM 1610 C C . GLN A 1 200 ? -10.239 -45.644 -60.691 1.00 37.16 200 GLN A C 1
ATOM 1612 O O . GLN A 1 200 ? -9.193 -45.366 -60.107 1.00 37.16 200 GLN A O 1
ATOM 1617 N N . PRO A 1 201 ? -11.410 -45.727 -60.017 1.00 36.34 201 PRO A N 1
ATOM 1618 C CA . PRO A 1 201 ? -11.664 -45.096 -58.715 1.00 36.3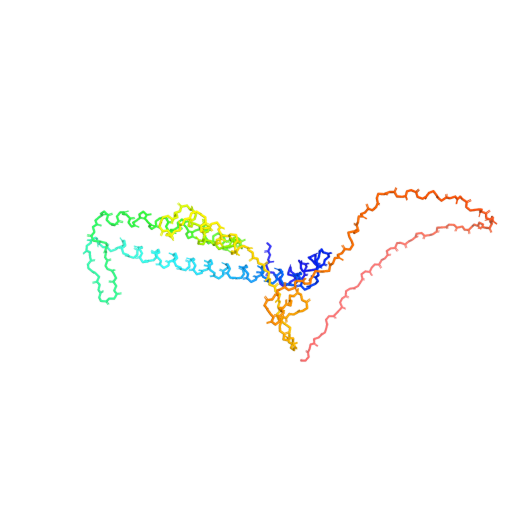4 201 PRO A CA 1
ATOM 1619 C C . PRO A 1 201 ? -11.697 -46.035 -57.483 1.00 36.34 201 PRO A C 1
ATOM 1621 O O . PRO A 1 201 ? -11.858 -47.243 -57.607 1.00 36.34 201 PRO A O 1
ATOM 1624 N N . LEU A 1 202 ? -11.679 -45.390 -56.301 1.00 32.19 202 LEU A N 1
ATOM 1625 C CA . LEU A 1 202 ? -12.257 -45.776 -54.994 1.00 32.19 202 LEU A CA 1
ATOM 1626 C C . LEU A 1 202 ? -11.811 -47.089 -54.325 1.00 32.19 202 LEU A C 1
ATOM 1628 O O . LEU A 1 202 ? -12.197 -48.157 -54.776 1.00 32.19 202 LEU A O 1
ATOM 1632 N N . ARG A 1 203 ? -11.274 -46.987 -53.093 1.00 32.31 203 ARG A N 1
ATOM 1633 C CA . ARG A 1 203 ? -11.764 -47.763 -51.929 1.00 32.31 203 ARG A CA 1
ATOM 1634 C C . ARG A 1 203 ? -11.609 -46.990 -50.610 1.00 32.31 203 ARG A C 1
ATOM 1636 O O . ARG A 1 203 ? -10.523 -46.549 -50.254 1.00 32.31 203 ARG A O 1
ATOM 1643 N N . ARG A 1 204 ? -12.731 -46.860 -49.892 1.00 33.38 204 ARG A N 1
ATOM 1644 C CA . ARG A 1 204 ? -12.829 -46.599 -48.445 1.00 33.38 204 ARG A CA 1
ATOM 1645 C C . ARG A 1 204 ? -12.626 -47.914 -47.678 1.00 33.38 204 ARG A C 1
ATOM 1647 O O . ARG A 1 204 ? -13.121 -48.934 -48.144 1.00 33.38 204 ARG A O 1
ATOM 1654 N N . ALA A 1 205 ? -12.026 -47.846 -46.490 1.00 31.91 205 ALA A N 1
ATOM 1655 C CA . ALA A 1 205 ? -12.330 -48.641 -45.282 1.00 31.91 205 ALA A CA 1
ATOM 1656 C C . ALA A 1 205 ? -11.407 -48.111 -44.161 1.00 31.91 205 ALA A C 1
ATOM 1658 O O . ALA A 1 205 ? -10.197 -48.073 -44.340 1.00 31.91 205 ALA A O 1
ATOM 1659 N N . SER A 1 206 ? -11.919 -47.383 -43.168 1.00 28.33 206 SER A N 1
ATOM 1660 C CA . SER A 1 206 ? -12.504 -47.873 -41.905 1.00 28.33 206 SER A CA 1
ATOM 1661 C C . SER A 1 206 ? -11.479 -48.462 -40.927 1.00 28.33 206 SER A C 1
ATOM 1663 O O . SER A 1 206 ? -10.869 -49.479 -41.217 1.00 28.33 206 SER A O 1
ATOM 1665 N N . ALA A 1 207 ? -11.362 -47.751 -39.793 1.00 31.28 207 ALA A N 1
ATOM 1666 C CA . ALA A 1 207 ? -11.132 -48.139 -38.394 1.00 31.28 207 ALA A CA 1
ATOM 1667 C C . ALA A 1 207 ? -10.500 -49.503 -38.065 1.00 31.28 207 ALA A C 1
ATOM 1669 O O . ALA A 1 207 ? -10.869 -50.501 -38.666 1.00 31.28 207 ALA A O 1
ATOM 1670 N N . VAL A 1 208 ? -9.715 -49.552 -36.969 1.00 30.86 208 VAL A N 1
ATOM 1671 C CA . VAL A 1 208 ? -10.010 -50.371 -35.764 1.00 30.86 208 VAL A CA 1
ATOM 1672 C C . VAL A 1 208 ? -8.825 -50.418 -34.759 1.00 30.86 208 VAL A C 1
ATOM 1674 O O . VAL A 1 208 ? -7.682 -50.648 -35.127 1.00 30.86 208 VAL A O 1
ATOM 1677 N N . LEU A 1 209 ? -9.190 -5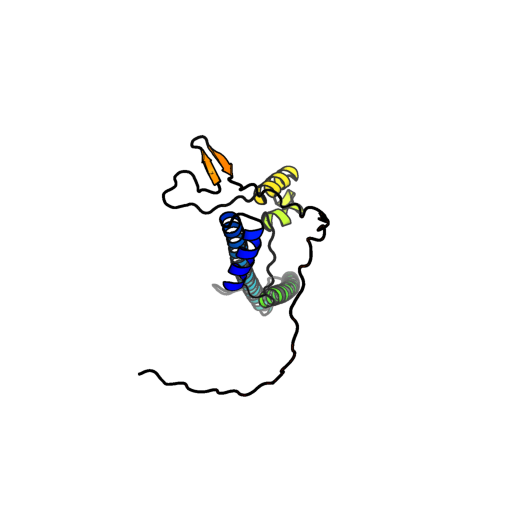0.232 -33.478 1.00 33.03 209 LEU A N 1
ATOM 1678 C CA . LEU A 1 209 ? -8.611 -50.704 -32.196 1.00 33.03 209 LEU A CA 1
ATOM 1679 C C . LEU A 1 209 ? -7.256 -50.200 -31.643 1.00 33.03 209 LEU A C 1
ATOM 1681 O O . LEU A 1 209 ? -6.175 -50.660 -31.987 1.00 33.03 209 LEU A O 1
ATOM 1685 N N . LEU A 1 210 ? -7.387 -49.363 -30.602 1.00 31.55 210 LEU A N 1
ATOM 1686 C CA . LEU A 1 210 ? -7.012 -49.641 -29.198 1.00 31.55 210 LEU A CA 1
ATOM 1687 C C . LEU A 1 210 ? -6.003 -50.775 -28.926 1.00 31.55 210 LEU A C 1
ATOM 1689 O O . LEU A 1 210 ? -6.327 -51.950 -29.089 1.00 31.55 210 LEU A O 1
ATOM 1693 N N . ARG A 1 211 ? -4.910 -50.431 -28.229 1.00 31.33 211 ARG A N 1
ATOM 1694 C CA . ARG A 1 211 ? -4.409 -51.218 -27.087 1.00 31.33 211 ARG A CA 1
ATOM 1695 C C . ARG A 1 211 ? -3.667 -50.337 -26.063 1.00 31.33 211 ARG A C 1
ATOM 1697 O O . ARG A 1 211 ? -2.813 -49.551 -26.462 1.00 31.33 211 ARG A O 1
ATOM 1704 N N . PRO A 1 212 ? -3.968 -50.466 -24.757 1.00 39.34 212 PRO A N 1
ATOM 1705 C CA . PRO A 1 212 ? -3.221 -49.842 -23.668 1.00 39.34 212 PRO A CA 1
ATOM 1706 C C . PRO A 1 212 ? -2.200 -50.818 -23.045 1.00 39.34 212 PRO A C 1
ATOM 1708 O O . PRO A 1 212 ? -2.131 -51.987 -23.419 1.00 39.34 212 PRO A O 1
ATOM 1711 N N . PHE A 1 213 ? -1.522 -50.334 -21.993 1.00 29.66 213 PHE A N 1
ATOM 1712 C CA . PHE A 1 213 ? -0.836 -51.085 -20.925 1.00 29.66 213 PHE A CA 1
ATOM 1713 C C . PHE A 1 213 ? 0.620 -51.544 -21.168 1.00 29.66 213 PHE A C 1
ATOM 1715 O O . PHE A 1 213 ? 0.869 -52.553 -21.814 1.00 29.66 213 PHE A O 1
ATOM 1722 N N . ARG A 1 214 ? 1.583 -50.939 -20.450 1.00 36.69 214 ARG A N 1
ATOM 1723 C CA . ARG A 1 214 ? 2.067 -51.457 -19.147 1.00 36.69 214 ARG A CA 1
ATOM 1724 C C . ARG A 1 214 ? 3.152 -50.567 -18.524 1.00 36.69 214 ARG A C 1
ATOM 1726 O O . ARG A 1 214 ? 4.172 -50.279 -19.135 1.00 36.69 214 ARG A O 1
ATOM 1733 N N . ARG A 1 215 ? 2.930 -50.215 -17.253 1.00 40.56 215 ARG A N 1
ATOM 1734 C CA . ARG A 1 215 ? 3.958 -49.823 -16.279 1.00 40.56 215 ARG A CA 1
ATOM 1735 C C . ARG A 1 215 ? 4.903 -51.000 -16.013 1.00 40.56 215 ARG A C 1
ATOM 1737 O O . ARG A 1 215 ? 4.436 -52.137 -15.927 1.00 40.56 215 ARG A O 1
ATOM 1744 N N . ARG A 1 216 ? 6.172 -50.707 -15.733 1.00 36.44 216 ARG A N 1
ATOM 1745 C CA . ARG A 1 216 ? 7.017 -51.509 -14.835 1.00 36.44 216 ARG A CA 1
ATOM 1746 C C . ARG A 1 216 ? 7.880 -50.598 -13.949 1.00 36.44 216 ARG A C 1
ATOM 1748 O O . ARG A 1 216 ? 8.085 -49.445 -14.323 1.00 36.44 216 ARG A O 1
ATOM 1755 N N . PRO A 1 217 ? 8.270 -51.082 -12.757 1.00 46.94 217 PRO A N 1
ATOM 1756 C CA . PRO A 1 217 ? 8.702 -50.274 -11.625 1.00 46.94 217 PRO A CA 1
ATOM 1757 C C . PRO A 1 217 ? 10.225 -50.108 -11.561 1.00 46.94 217 PRO A C 1
ATOM 1759 O O . PRO A 1 217 ? 10.967 -50.834 -12.220 1.00 46.94 217 PRO A O 1
ATOM 1762 N N . ALA A 1 218 ? 10.650 -49.145 -10.745 1.00 45.62 218 ALA A N 1
ATOM 1763 C CA . ALA A 1 218 ? 12.036 -48.923 -10.353 1.00 45.62 218 ALA A CA 1
ATOM 1764 C C . ALA A 1 218 ? 12.508 -49.966 -9.318 1.00 45.62 218 ALA A C 1
ATOM 1766 O O . ALA A 1 218 ? 11.667 -50.482 -8.573 1.00 45.62 218 ALA A O 1
ATOM 1767 N N . PRO A 1 219 ? 13.817 -50.258 -9.254 1.00 61.34 219 PRO A N 1
ATOM 1768 C CA . PRO A 1 219 ? 14.482 -50.648 -8.016 1.00 61.34 219 PRO A CA 1
ATOM 1769 C C . PRO A 1 219 ? 14.709 -49.441 -7.091 1.00 61.34 219 PRO A C 1
ATOM 1771 O O . PRO A 1 219 ? 14.882 -48.311 -7.610 1.00 61.34 219 PRO A O 1
#

pLDDT: mean 76.64, std 23.17, range [28.33, 98.5]

Radius of gyration: 32.85 Å; chains: 1; bounding box: 49×74×106 Å